Protein AF-A0A124FXW8-F1 (afdb_monomer)

Structure (mmCIF, N/CA/C/O backbone):
data_AF-A0A124FXW8-F1
#
_entry.id   AF-A0A124FXW8-F1
#
loop_
_atom_site.group_PDB
_atom_site.id
_atom_site.type_symbol
_atom_site.label_atom_id
_atom_site.label_alt_id
_atom_site.label_comp_id
_atom_site.label_asym_id
_atom_site.label_entity_id
_atom_site.label_seq_id
_atom_site.pdbx_PDB_ins_code
_atom_site.Cartn_x
_atom_site.Cartn_y
_atom_site.Cartn_z
_atom_site.occupancy
_atom_site.B_iso_or_equiv
_atom_site.auth_seq_id
_atom_site.auth_comp_id
_atom_site.auth_asym_id
_atom_site.auth_atom_id
_atom_site.pdbx_PDB_model_num
ATOM 1 N N . THR A 1 1 ? -9.227 -6.980 -16.043 1.00 73.06 1 THR A N 1
ATOM 2 C CA . THR A 1 1 ? -8.790 -5.599 -16.316 1.00 73.06 1 THR A CA 1
ATOM 3 C C . THR A 1 1 ? -8.387 -4.963 -15.012 1.00 73.06 1 THR A C 1
ATOM 5 O O . THR A 1 1 ? -9.042 -5.222 -14.002 1.00 73.06 1 THR A O 1
ATOM 8 N N . GLU A 1 2 ? -7.317 -4.181 -15.025 1.00 78.81 2 GLU A N 1
ATOM 9 C CA . GLU A 1 2 ? -6.817 -3.455 -13.858 1.00 78.81 2 GLU A CA 1
ATOM 10 C C . GLU A 1 2 ? -7.864 -2.436 -13.366 1.00 78.81 2 GLU A C 1
ATOM 12 O O . GLU A 1 2 ? -8.440 -1.689 -14.157 1.00 78.81 2 GLU A O 1
ATOM 17 N N . LYS A 1 3 ? -8.149 -2.439 -12.055 1.00 82.25 3 LYS A N 1
ATOM 18 C CA . LYS A 1 3 ? -9.040 -1.487 -11.347 1.00 82.25 3 LYS A CA 1
ATOM 19 C C . LYS A 1 3 ? -10.384 -1.192 -12.055 1.00 82.25 3 LYS A C 1
ATOM 21 O O . LYS A 1 3 ? -10.639 -0.052 -12.451 1.00 82.25 3 LYS A O 1
ATOM 26 N N . PRO A 1 4 ? -11.275 -2.195 -12.194 1.00 86.19 4 PRO A N 1
ATOM 27 C CA . PRO A 1 4 ? -12.578 -2.016 -12.832 1.00 86.19 4 PRO A CA 1
ATOM 28 C C . PRO A 1 4 ? -13.499 -1.080 -12.031 1.00 86.19 4 PRO A C 1
ATOM 30 O O . PRO A 1 4 ? -13.377 -0.947 -10.814 1.00 86.19 4 PRO A O 1
ATOM 33 N N . ASN A 1 5 ? -14.478 -0.473 -12.709 1.00 89.94 5 ASN A N 1
ATOM 34 C CA . ASN A 1 5 ? -15.558 0.247 -12.029 1.00 89.94 5 ASN A CA 1
ATOM 35 C C . ASN A 1 5 ? -16.447 -0.712 -11.210 1.00 89.94 5 ASN A C 1
ATOM 37 O O . ASN A 1 5 ? -16.458 -1.921 -11.449 1.00 89.94 5 ASN A O 1
ATOM 41 N N . LEU A 1 6 ? -17.213 -0.169 -10.256 1.00 91.25 6 LEU A N 1
ATOM 42 C CA . LEU A 1 6 ? -18.017 -0.964 -9.321 1.00 91.25 6 LEU A CA 1
ATOM 43 C C . LEU A 1 6 ? -18.979 -1.956 -10.018 1.00 91.25 6 LEU A C 1
ATOM 45 O O . LEU A 1 6 ? -18.945 -3.131 -9.652 1.00 91.25 6 LEU A O 1
ATOM 49 N N . PRO A 1 7 ? -19.776 -1.567 -11.037 1.00 94.06 7 PRO A N 1
ATOM 50 C CA . PRO A 1 7 ? -20.624 -2.523 -11.756 1.00 94.06 7 PRO A CA 1
ATOM 51 C C . PRO A 1 7 ? -19.841 -3.683 -12.384 1.00 94.06 7 PRO A C 1
ATOM 53 O O . PRO A 1 7 ? -20.241 -4.841 -12.274 1.00 94.06 7 PRO A O 1
ATOM 56 N N . THR A 1 8 ? -18.693 -3.387 -12.998 1.00 92.38 8 THR A N 1
ATOM 57 C CA . THR A 1 8 ? -17.828 -4.402 -13.616 1.00 92.38 8 THR A CA 1
ATOM 58 C C . THR A 1 8 ? -17.229 -5.331 -12.559 1.00 92.38 8 THR A C 1
ATOM 60 O O . THR A 1 8 ? -17.204 -6.543 -12.753 1.00 92.38 8 THR A O 1
ATOM 63 N N . ALA A 1 9 ? -16.801 -4.788 -11.415 1.00 93.00 9 ALA A N 1
ATOM 64 C CA . ALA A 1 9 ? -16.269 -5.570 -10.303 1.00 93.00 9 ALA A CA 1
ATOM 65 C C . ALA A 1 9 ? -17.310 -6.551 -9.737 1.00 93.00 9 ALA A C 1
ATOM 67 O O . ALA A 1 9 ? -16.997 -7.721 -9.523 1.00 93.00 9 ALA A O 1
ATOM 68 N N . ILE A 1 10 ? -18.558 -6.100 -9.558 1.00 93.25 10 ILE A N 1
ATOM 69 C CA . ILE A 1 10 ? -19.675 -6.961 -9.137 1.00 93.25 10 ILE A CA 1
ATOM 70 C C . ILE A 1 10 ? -19.899 -8.082 -10.160 1.00 93.25 10 ILE A C 1
ATOM 72 O O . ILE A 1 10 ? -20.047 -9.240 -9.773 1.00 93.25 10 ILE A O 1
ATOM 76 N N . GLY A 1 11 ? -19.868 -7.757 -11.457 1.00 94.50 11 GLY A N 1
ATOM 77 C CA . GLY A 1 11 ? -19.974 -8.746 -12.532 1.00 94.50 11 GLY A CA 1
ATOM 78 C C . GLY A 1 11 ? -18.845 -9.782 -12.515 1.00 94.50 11 GLY A C 1
ATOM 79 O O . GLY A 1 11 ? -19.091 -10.970 -12.692 1.00 94.50 11 GLY A O 1
ATOM 80 N N . TYR A 1 12 ? -17.605 -9.370 -12.252 1.00 94.06 12 TYR A N 1
ATOM 81 C CA . TYR A 1 12 ? -16.483 -10.304 -12.140 1.00 94.06 12 TYR A CA 1
ATOM 82 C C . TYR A 1 12 ? -16.680 -11.294 -10.990 1.00 94.06 12 TYR A C 1
ATOM 84 O O . TYR A 1 12 ? -16.548 -12.502 -11.199 1.00 94.06 12 TYR A O 1
ATOM 92 N N . ILE A 1 13 ? -17.068 -10.799 -9.812 1.00 92.25 13 ILE A N 1
ATOM 93 C CA . ILE A 1 13 ? -17.299 -11.629 -8.622 1.00 92.25 13 ILE A CA 1
ATOM 94 C C . ILE A 1 13 ? -18.448 -12.615 -8.859 1.00 92.25 13 ILE A C 1
ATOM 96 O O . ILE A 1 13 ? -18.304 -13.798 -8.560 1.00 92.25 13 ILE A O 1
ATOM 100 N N . SER A 1 14 ? -19.566 -12.161 -9.434 1.00 93.69 14 SER A N 1
ATOM 101 C CA . SER A 1 14 ? -20.762 -12.999 -9.599 1.00 93.69 14 SER A CA 1
ATOM 102 C C . SER A 1 14 ? -20.552 -14.190 -10.534 1.00 93.69 14 SER A C 1
ATOM 104 O O . SER A 1 14 ? -21.202 -15.219 -10.372 1.00 93.69 14 SER A O 1
ATOM 106 N N . THR A 1 15 ? -19.636 -14.081 -11.498 1.00 94.06 15 THR A N 1
ATOM 107 C CA . THR A 1 15 ? -19.341 -15.186 -12.422 1.00 94.06 15 THR A CA 1
ATOM 108 C C . THR A 1 15 ? -18.452 -16.270 -11.816 1.00 94.06 15 THR A C 1
ATOM 110 O O . THR A 1 15 ? -18.427 -17.378 -12.349 1.00 94.06 15 THR A O 1
ATOM 113 N N . GLY A 1 16 ? -17.668 -15.953 -10.777 1.00 89.50 16 GLY A N 1
ATOM 114 C CA . GLY A 1 16 ? -16.636 -16.843 -10.231 1.00 89.50 16 GLY A CA 1
ATOM 115 C C . GLY A 1 16 ? -15.484 -17.166 -11.198 1.00 89.50 16 GLY A C 1
ATOM 116 O O . GLY A 1 16 ? -14.681 -18.050 -10.917 1.00 89.50 16 GLY A O 1
ATOM 117 N N . LYS A 1 17 ? -15.396 -16.482 -12.349 1.00 90.50 17 LYS A N 1
ATOM 118 C CA . LYS A 1 17 ? -14.400 -16.747 -13.408 1.00 90.50 17 LYS A CA 1
ATOM 119 C C . LYS A 1 17 ? -13.193 -15.810 -13.373 1.00 90.50 17 LYS A C 1
ATOM 121 O O . LYS A 1 17 ? -12.320 -15.907 -14.232 1.00 90.50 17 LYS A O 1
ATOM 126 N N . TYR A 1 18 ? -13.157 -14.887 -12.418 1.00 91.56 18 TYR A N 1
ATOM 127 C CA . TYR A 1 18 ? -12.116 -13.875 -12.298 1.00 91.56 18 TYR A CA 1
ATOM 128 C C . TYR A 1 18 ? -11.384 -14.029 -10.972 1.00 91.56 18 TYR A C 1
ATOM 130 O O . TYR A 1 18 ? -11.991 -14.320 -9.946 1.00 91.56 18 TYR A O 1
ATOM 138 N N . PHE A 1 19 ? -10.081 -13.768 -11.010 1.00 90.50 19 PHE A N 1
ATOM 139 C CA . PHE A 1 19 ? -9.207 -13.750 -9.844 1.00 90.50 19 PHE A CA 1
ATOM 140 C C . PHE A 1 19 ? -8.672 -12.335 -9.629 1.00 90.50 19 PHE A C 1
ATOM 142 O O . PHE A 1 19 ? -8.518 -11.567 -10.584 1.00 90.50 19 PHE A O 1
ATOM 149 N N . TRP A 1 20 ? -8.372 -11.991 -8.379 1.00 90.69 20 TRP A N 1
ATOM 150 C CA . TRP A 1 20 ? -7.590 -10.794 -8.085 1.00 90.69 20 TRP A CA 1
ATOM 151 C C . TRP A 1 20 ? -6.137 -10.997 -8.514 1.00 90.69 20 TRP A C 1
ATOM 153 O O . TRP A 1 20 ? -5.549 -12.051 -8.278 1.00 90.69 20 TRP A O 1
ATOM 163 N N . ASN A 1 21 ? -5.558 -9.976 -9.146 1.00 90.50 21 ASN A N 1
ATOM 164 C CA . ASN A 1 21 ? -4.130 -9.941 -9.427 1.00 90.50 21 ASN A CA 1
ATOM 165 C C . ASN A 1 21 ? -3.384 -9.567 -8.139 1.00 90.50 21 ASN A C 1
ATOM 167 O O . ASN A 1 21 ? -3.544 -8.456 -7.640 1.00 90.50 21 ASN A O 1
ATOM 171 N N . ALA A 1 22 ? -2.566 -10.482 -7.619 1.00 89.06 22 ALA A N 1
ATOM 172 C CA . ALA A 1 22 ? -1.783 -10.266 -6.402 1.00 89.06 22 ALA A CA 1
ATOM 173 C C . ALA A 1 22 ? -0.519 -9.405 -6.621 1.00 89.06 22 ALA A C 1
ATOM 175 O O . ALA A 1 22 ? 0.275 -9.245 -5.696 1.00 89.06 22 ALA A O 1
ATOM 176 N N . ASN A 1 23 ? -0.293 -8.896 -7.842 1.00 88.38 23 ASN A N 1
ATOM 177 C CA . ASN A 1 23 ? 0.924 -8.184 -8.258 1.00 88.38 23 ASN A CA 1
ATOM 178 C C . ASN A 1 23 ? 2.218 -8.995 -8.067 1.00 88.38 23 ASN A C 1
ATOM 180 O O . ASN A 1 23 ? 3.312 -8.442 -7.957 1.00 88.38 23 ASN A O 1
ATOM 184 N N . MET A 1 24 ? 2.100 -10.323 -8.067 1.00 91.25 24 MET A N 1
ATOM 185 C CA . MET A 1 24 ? 3.221 -11.252 -7.999 1.00 91.25 24 MET A CA 1
ATOM 186 C C . MET A 1 24 ? 3.446 -11.868 -9.372 1.00 91.25 24 MET A C 1
ATOM 188 O O . MET A 1 24 ? 2.548 -12.477 -9.950 1.00 91.25 24 MET A O 1
ATOM 192 N N . TYR A 1 25 ? 4.666 -11.728 -9.881 1.00 93.19 25 TYR A N 1
ATOM 193 C CA . TYR A 1 25 ? 5.029 -12.183 -11.212 1.00 93.19 25 TYR A CA 1
ATOM 194 C C . TYR A 1 25 ? 6.269 -13.064 -11.181 1.00 93.19 25 TYR A C 1
ATOM 196 O O . TYR A 1 25 ? 7.242 -12.775 -10.485 1.00 93.19 25 TYR A O 1
ATOM 204 N N . VAL A 1 26 ? 6.252 -14.110 -12.005 1.00 94.88 26 VAL A N 1
ATOM 205 C CA . VAL A 1 26 ? 7.415 -14.958 -12.270 1.00 94.88 26 VAL A CA 1
ATOM 206 C C . VAL A 1 26 ? 7.574 -15.096 -13.778 1.00 94.88 26 VAL A C 1
ATOM 208 O O . VAL A 1 26 ? 6.668 -15.539 -14.481 1.00 94.88 26 VAL A O 1
ATOM 211 N N . TRP A 1 27 ? 8.742 -14.718 -14.290 1.00 95.44 27 TRP A N 1
ATOM 212 C CA . TRP A 1 27 ? 9.103 -14.859 -15.698 1.00 95.44 27 TRP A CA 1
ATOM 213 C C . TRP A 1 27 ? 10.611 -15.035 -15.853 1.00 95.44 27 TRP A C 1
ATOM 215 O O . TRP A 1 27 ? 11.398 -14.653 -14.988 1.00 95.44 27 TRP A O 1
ATOM 225 N N . SER A 1 28 ? 11.037 -15.565 -17.000 1.00 96.06 28 SER A N 1
ATOM 226 C CA . SER A 1 28 ? 12.453 -15.533 -17.367 1.00 96.06 28 SER A CA 1
ATOM 227 C C . SER A 1 28 ? 12.863 -14.135 -17.848 1.00 96.06 28 SER A C 1
ATOM 229 O O . SER A 1 28 ? 12.069 -13.432 -18.482 1.00 96.06 28 SER A O 1
ATOM 231 N N . ALA A 1 29 ? 14.131 -13.761 -17.639 1.00 95.31 29 ALA A N 1
ATOM 232 C CA . ALA A 1 29 ? 14.699 -12.517 -18.171 1.00 95.31 29 ALA A CA 1
ATOM 233 C C . ALA A 1 29 ? 14.520 -12.408 -19.700 1.00 95.31 29 ALA A C 1
ATOM 235 O O . ALA A 1 29 ? 14.161 -11.359 -20.232 1.00 95.31 29 ALA A O 1
ATOM 236 N N . LYS A 1 30 ? 14.688 -13.525 -20.419 1.00 96.06 30 LYS A N 1
ATOM 237 C CA . LYS A 1 30 ? 14.490 -13.591 -21.872 1.00 96.06 30 LYS A CA 1
ATOM 238 C C . LYS A 1 30 ? 13.043 -13.284 -22.269 1.00 96.06 30 LYS A C 1
ATOM 240 O O . LYS A 1 30 ? 12.820 -12.542 -23.226 1.00 96.06 30 LYS A O 1
ATOM 245 N N . SER A 1 31 ? 12.071 -13.844 -21.548 1.00 95.38 31 SER A N 1
ATOM 246 C CA . SER A 1 31 ? 10.644 -13.633 -21.820 1.00 95.38 31 SER A CA 1
ATOM 247 C C . SER A 1 31 ? 10.249 -12.176 -21.607 1.00 95.38 31 SER A C 1
ATOM 249 O O . SER A 1 31 ? 9.627 -11.585 -22.489 1.00 95.38 31 SER A O 1
ATOM 251 N N . ILE A 1 32 ? 10.657 -11.571 -20.486 1.00 95.44 32 ILE A N 1
ATOM 252 C CA . ILE A 1 32 ? 10.284 -10.186 -20.184 1.00 95.44 32 ILE A CA 1
ATOM 253 C C . ILE A 1 32 ? 10.966 -9.190 -21.132 1.00 95.44 32 ILE A C 1
ATOM 255 O O . ILE A 1 32 ? 10.304 -8.288 -21.635 1.00 95.44 32 ILE A O 1
ATOM 259 N N . ILE A 1 33 ? 12.236 -9.403 -21.506 1.00 95.31 33 ILE A N 1
ATOM 260 C CA . ILE A 1 33 ? 12.917 -8.573 -22.517 1.00 95.31 33 ILE A CA 1
ATOM 261 C C . ILE A 1 33 ? 12.204 -8.662 -23.876 1.00 95.31 33 ILE A C 1
ATOM 263 O O . ILE A 1 33 ? 12.019 -7.642 -24.543 1.00 95.31 33 ILE A O 1
ATOM 267 N N . LYS A 1 34 ? 11.754 -9.858 -24.290 1.00 96.06 34 LYS A N 1
ATOM 268 C CA . LYS A 1 34 ? 10.960 -10.029 -25.521 1.00 96.06 34 LYS A CA 1
ATOM 269 C C . LYS A 1 34 ? 9.641 -9.252 -25.448 1.00 96.06 34 LYS A C 1
ATOM 271 O O . LYS A 1 34 ? 9.256 -8.632 -26.438 1.00 96.06 34 LYS A O 1
ATOM 276 N N . ALA A 1 35 ? 8.974 -9.263 -24.295 1.00 96.56 35 ALA A N 1
ATOM 277 C CA . ALA A 1 35 ? 7.743 -8.512 -24.080 1.00 96.56 35 ALA A CA 1
ATOM 278 C C . ALA A 1 35 ? 7.983 -6.993 -24.137 1.00 96.56 35 ALA A C 1
ATOM 280 O O . ALA A 1 35 ? 7.291 -6.304 -24.883 1.00 96.56 35 ALA A O 1
ATOM 281 N N . PHE A 1 36 ? 9.018 -6.476 -23.464 1.00 96.50 36 PHE A N 1
ATOM 282 C CA . PHE A 1 36 ? 9.415 -5.065 -23.567 1.00 96.50 36 PHE A CA 1
ATOM 283 C C . PHE A 1 36 ? 9.735 -4.665 -25.008 1.00 96.50 36 PHE A C 1
ATOM 285 O O . PHE A 1 36 ? 9.266 -3.633 -25.473 1.00 96.50 36 PHE A O 1
ATOM 292 N N . LYS A 1 37 ? 10.444 -5.510 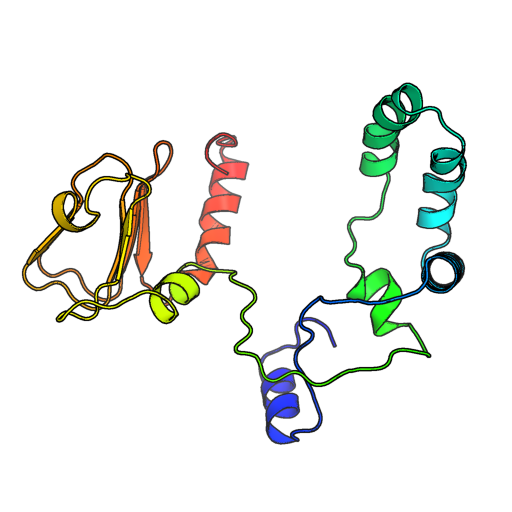-25.765 1.00 96.56 37 LYS A N 1
ATOM 293 C CA . LYS A 1 37 ? 10.720 -5.251 -27.185 1.00 96.56 37 LYS A CA 1
ATOM 294 C C . LYS A 1 37 ? 9.441 -5.124 -28.023 1.00 96.56 37 LYS A C 1
ATOM 296 O O . LYS A 1 37 ? 9.422 -4.337 -28.964 1.00 96.56 37 LYS A O 1
ATOM 301 N N . ARG A 1 38 ? 8.399 -5.901 -27.710 1.00 97.06 38 ARG A N 1
ATOM 302 C CA . ARG A 1 38 ? 7.125 -5.903 -28.448 1.00 97.06 38 ARG A CA 1
ATOM 303 C C . ARG A 1 38 ? 6.210 -4.749 -28.045 1.00 97.06 38 ARG A C 1
ATOM 305 O O . ARG A 1 38 ? 5.637 -4.111 -28.919 1.00 97.06 38 ARG A O 1
ATOM 312 N N . TYR A 1 39 ? 6.050 -4.508 -26.748 1.00 96.94 39 TYR A N 1
ATOM 313 C CA . TYR A 1 39 ? 5.001 -3.627 -26.225 1.00 96.94 39 TYR A CA 1
ATOM 314 C C . TYR A 1 39 ? 5.515 -2.268 -25.738 1.00 96.94 39 TYR A C 1
ATOM 316 O O . TYR A 1 39 ? 4.737 -1.320 -25.684 1.00 96.94 39 TYR A O 1
ATOM 324 N N . MET A 1 40 ? 6.801 -2.163 -25.386 1.00 96.31 40 MET A N 1
ATOM 325 C CA . MET A 1 40 ? 7.437 -0.962 -24.825 1.00 96.31 40 MET A CA 1
ATOM 326 C C . MET A 1 40 ? 8.865 -0.752 -25.388 1.00 96.31 40 MET A C 1
ATOM 328 O O . MET A 1 40 ? 9.833 -0.664 -24.624 1.00 96.31 40 MET A O 1
ATOM 332 N N . PRO A 1 41 ? 9.046 -0.694 -26.725 1.00 96.62 41 PRO A N 1
ATOM 333 C CA . PRO A 1 41 ? 10.375 -0.631 -27.339 1.00 96.62 41 PRO A CA 1
ATOM 334 C C . PRO A 1 41 ? 11.158 0.638 -26.970 1.00 96.62 41 PRO A C 1
ATOM 336 O O . PRO A 1 41 ? 12.384 0.582 -26.873 1.00 96.62 41 PRO A O 1
ATOM 339 N N . SER A 1 42 ? 10.471 1.761 -26.724 1.00 95.62 42 SER A N 1
ATOM 340 C CA . SER A 1 42 ? 11.073 3.014 -26.244 1.00 95.62 42 SER A CA 1
ATOM 341 C C . SER A 1 42 ? 11.774 2.820 -24.899 1.00 95.62 42 SER A C 1
ATOM 343 O O . SER A 1 42 ? 12.944 3.169 -24.766 1.00 95.62 42 SER A O 1
ATOM 345 N N . MET A 1 43 ? 11.087 2.188 -23.943 1.00 94.62 43 MET A N 1
ATOM 346 C CA . MET A 1 43 ? 11.614 1.874 -22.616 1.00 94.62 43 MET A CA 1
ATOM 347 C C . MET A 1 43 ? 12.839 0.960 -22.704 1.00 94.62 43 MET A C 1
ATOM 349 O O . MET A 1 43 ? 13.866 1.236 -22.092 1.00 94.62 43 MET A O 1
ATOM 353 N N . LEU A 1 44 ? 12.767 -0.096 -23.524 1.00 95.62 44 LEU A N 1
ATOM 354 C CA . LEU A 1 44 ? 13.897 -1.008 -23.716 1.00 95.62 44 LEU A CA 1
ATOM 355 C C . LEU A 1 44 ? 15.116 -0.290 -24.312 1.00 95.62 44 LEU A C 1
ATOM 357 O O . LEU A 1 44 ? 16.248 -0.527 -23.888 1.00 95.62 44 LEU A O 1
ATOM 361 N N . ASN A 1 45 ? 14.889 0.591 -25.290 1.00 96.25 45 ASN A N 1
ATOM 362 C CA . ASN A 1 45 ? 15.948 1.371 -25.923 1.00 96.25 45 ASN A CA 1
ATOM 363 C C . ASN A 1 45 ? 16.559 2.400 -24.960 1.00 96.25 45 ASN A C 1
ATOM 365 O O . ASN A 1 45 ? 17.772 2.591 -24.980 1.00 96.25 45 ASN A O 1
ATOM 369 N N . LEU A 1 46 ? 15.749 3.016 -24.096 1.00 95.56 46 LEU A N 1
ATOM 370 C CA . LEU A 1 46 ? 16.201 3.955 -23.068 1.00 95.56 46 LEU A CA 1
ATOM 371 C C . LEU A 1 46 ? 17.177 3.296 -22.077 1.00 95.56 46 LEU A C 1
ATOM 373 O O . LEU A 1 46 ? 18.120 3.934 -21.615 1.00 95.56 46 LEU A O 1
ATOM 377 N N . THR A 1 47 ? 16.994 2.005 -21.791 1.00 94.62 47 THR A N 1
ATOM 378 C CA . THR A 1 47 ? 17.827 1.249 -20.844 1.00 94.62 47 THR A CA 1
ATOM 379 C C . THR A 1 47 ? 18.939 0.420 -21.494 1.00 94.62 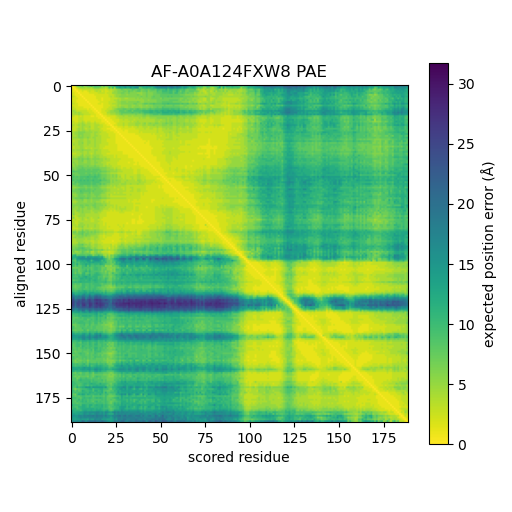47 THR A C 1
ATOM 381 O O . THR A 1 47 ? 19.656 -0.280 -20.783 1.00 94.62 47 THR A O 1
ATOM 384 N N . LYS A 1 48 ? 19.093 0.447 -22.824 1.00 94.00 48 LYS A N 1
ATOM 385 C CA . LYS A 1 48 ? 19.907 -0.531 -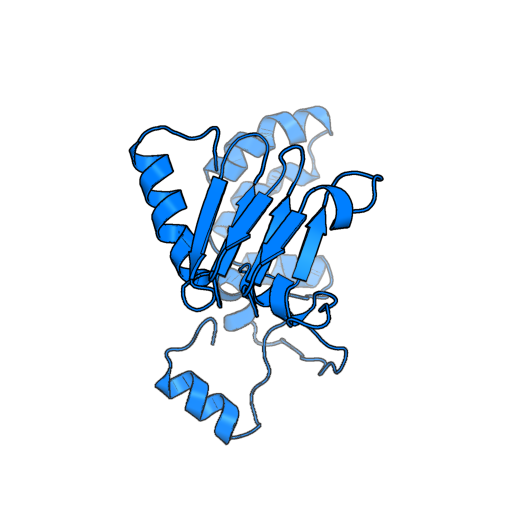23.577 1.00 94.00 48 LYS A CA 1
ATOM 386 C C . LYS A 1 48 ? 21.384 -0.591 -23.172 1.00 94.00 48 LYS A C 1
ATOM 388 O O . LYS A 1 48 ? 21.980 -1.662 -23.217 1.00 94.00 48 LYS A O 1
ATOM 393 N N . ASP A 1 49 ? 21.954 0.543 -22.768 1.00 93.38 49 ASP A N 1
ATOM 394 C CA . ASP A 1 49 ? 23.381 0.659 -22.462 1.00 93.38 49 ASP A CA 1
ATOM 395 C C . ASP A 1 49 ? 23.676 0.320 -20.993 1.00 93.38 49 ASP A C 1
ATOM 397 O O . ASP A 1 49 ? 24.810 -0.028 -20.659 1.00 93.38 49 ASP A O 1
ATOM 401 N N . LEU A 1 50 ? 22.658 0.353 -20.118 1.00 93.88 50 LEU A N 1
ATOM 402 C CA . LEU A 1 50 ? 22.805 0.133 -18.674 1.00 93.88 50 LEU A CA 1
ATOM 403 C C . LEU A 1 50 ? 23.521 -1.178 -18.314 1.00 93.88 50 LEU A C 1
ATOM 405 O O . LEU A 1 50 ? 24.412 -1.120 -17.466 1.00 93.88 50 LEU A O 1
ATOM 409 N N . PRO A 1 51 ? 23.210 -2.336 -18.935 1.00 92.38 51 PRO A N 1
ATOM 410 C CA . PRO A 1 51 ? 23.839 -3.607 -18.568 1.00 92.38 51 PRO A CA 1
ATOM 411 C C . PRO A 1 51 ? 25.351 -3.653 -18.825 1.00 92.38 51 PRO A C 1
ATOM 413 O O . PRO A 1 51 ? 26.045 -4.476 -18.237 1.00 92.38 51 PRO A O 1
ATOM 416 N N . SER A 1 52 ? 25.864 -2.787 -19.706 1.00 95.12 52 SER A N 1
ATOM 417 C CA . SER A 1 52 ? 27.289 -2.714 -20.060 1.00 95.12 52 SER A CA 1
ATOM 418 C C . SER A 1 52 ? 28.101 -1.762 -19.172 1.00 95.12 52 SER A C 1
ATOM 420 O O . SER A 1 52 ? 29.331 -1.720 -19.254 1.00 95.12 52 SER A O 1
ATOM 422 N N . LEU A 1 53 ? 27.432 -0.965 -18.335 1.00 95.62 53 LEU A N 1
ATOM 423 C CA . LEU A 1 53 ? 28.089 0.031 -17.497 1.00 95.62 53 LEU A CA 1
ATOM 424 C C . LEU A 1 53 ? 28.731 -0.614 -16.268 1.00 95.62 53 LEU A C 1
ATOM 426 O O . LEU A 1 53 ? 28.201 -1.546 -15.669 1.00 95.62 53 LEU A O 1
ATOM 430 N N . SER A 1 54 ? 29.852 -0.043 -15.822 1.00 97.31 54 SER A N 1
ATOM 431 C CA . SER A 1 54 ? 30.384 -0.350 -14.494 1.00 97.31 54 SER A CA 1
ATOM 432 C C . SER A 1 54 ? 29.435 0.149 -13.400 1.00 97.31 54 SER A C 1
ATOM 434 O O . SER A 1 54 ? 28.702 1.118 -13.604 1.00 97.31 54 SER A O 1
ATOM 436 N N . PHE A 1 55 ? 29.506 -0.445 -12.204 1.00 95.50 55 PHE A N 1
ATOM 437 C CA . PHE A 1 55 ? 28.647 -0.101 -11.062 1.00 95.50 55 PHE A CA 1
ATOM 438 C C . PHE A 1 55 ? 28.536 1.415 -10.808 1.00 95.50 55 PHE A C 1
ATOM 440 O O . PHE A 1 55 ? 27.435 1.953 -10.688 1.00 95.50 55 PHE A O 1
ATOM 447 N N . LYS A 1 56 ? 29.671 2.132 -10.800 1.00 97.31 56 LYS A N 1
ATOM 448 C CA . LYS A 1 56 ? 29.704 3.591 -10.597 1.00 97.31 56 LYS A CA 1
ATOM 449 C C . LYS A 1 56 ? 28.991 4.348 -11.723 1.00 97.31 56 LYS A C 1
ATOM 451 O O . LYS A 1 56 ? 28.221 5.263 -11.448 1.00 97.31 56 LYS A O 1
ATOM 456 N N . LYS A 1 57 ? 29.228 3.968 -12.983 1.00 96.88 57 LYS A N 1
ATOM 457 C CA . LYS A 1 57 ? 28.607 4.617 -14.150 1.00 96.88 57 LYS A CA 1
ATOM 458 C C . LYS A 1 57 ? 27.108 4.329 -14.225 1.00 96.88 57 LYS A C 1
ATOM 460 O O . LYS A 1 57 ? 26.346 5.230 -14.558 1.00 96.88 57 LYS A O 1
ATOM 465 N N . PHE A 1 58 ? 26.687 3.118 -13.860 1.00 96.88 58 PHE A N 1
ATOM 466 C CA . PHE A 1 58 ? 25.278 2.744 -13.756 1.00 96.88 58 PHE A CA 1
ATOM 467 C C . PHE A 1 58 ? 24.530 3.683 -12.801 1.00 96.88 58 PHE A C 1
ATOM 469 O O . PHE A 1 58 ? 23.561 4.320 -13.206 1.00 96.88 58 PHE A O 1
ATOM 476 N N . HIS A 1 59 ? 25.030 3.860 -11.573 1.00 95.69 59 HIS A N 1
ATOM 477 C CA . HIS A 1 59 ? 24.383 4.716 -10.569 1.00 95.69 59 HIS A CA 1
ATOM 478 C C . HIS A 1 59 ? 24.382 6.203 -10.951 1.00 95.69 59 HIS A C 1
ATOM 480 O O . HIS A 1 59 ? 23.471 6.934 -10.575 1.00 95.69 59 HIS A O 1
ATOM 486 N N . GLN A 1 60 ? 25.364 6.658 -11.734 1.00 96.38 60 GLN A N 1
ATOM 487 C CA . GLN A 1 60 ? 25.387 8.024 -12.269 1.00 96.38 60 GLN A CA 1
ATOM 488 C C . GLN A 1 60 ? 24.388 8.236 -13.418 1.00 96.38 60 GLN A C 1
ATOM 490 O O . GLN A 1 60 ? 23.836 9.327 -13.559 1.00 96.38 60 GLN A O 1
ATOM 495 N N . ALA A 1 61 ? 24.164 7.218 -14.253 1.00 95.31 61 ALA A N 1
ATOM 496 C CA . ALA A 1 61 ? 23.262 7.295 -15.402 1.00 95.31 61 ALA A CA 1
ATOM 497 C C . ALA A 1 61 ? 21.789 7.077 -15.020 1.00 95.31 61 ALA A C 1
ATOM 499 O O . ALA A 1 61 ? 20.905 7.703 -15.612 1.00 95.31 61 ALA A O 1
ATOM 500 N N . LEU A 1 62 ? 21.528 6.221 -14.025 1.00 95.25 62 LEU A N 1
ATOM 501 C CA . LEU A 1 62 ? 20.187 5.771 -13.657 1.00 95.25 62 LEU A CA 1
ATOM 502 C C . LEU A 1 62 ? 19.198 6.921 -13.384 1.00 95.25 62 LEU A C 1
ATOM 504 O O . LEU A 1 62 ? 18.118 6.871 -13.968 1.00 95.25 62 LEU A O 1
ATOM 508 N N . PRO A 1 63 ? 19.523 7.986 -12.619 1.00 96.38 63 PRO A N 1
ATOM 509 C CA . PRO A 1 63 ? 18.564 9.064 -12.358 1.00 96.38 63 PRO A CA 1
ATOM 510 C C . PRO A 1 63 ? 18.091 9.778 -13.629 1.00 96.38 63 PRO A C 1
ATOM 512 O O . PRO A 1 63 ? 16.912 10.094 -13.764 1.00 96.38 63 PRO A O 1
ATOM 515 N N . LYS A 1 64 ? 18.994 9.998 -14.595 1.00 95.38 64 LYS A N 1
ATOM 516 C CA . LYS A 1 64 ? 18.662 10.663 -15.864 1.00 95.38 64 LYS A CA 1
ATOM 517 C C . LYS A 1 64 ? 17.774 9.793 -16.748 1.00 95.38 64 LYS A C 1
ATOM 519 O O . LYS A 1 64 ? 16.885 10.318 -17.408 1.00 95.38 64 LYS A O 1
ATOM 524 N N . ILE A 1 65 ? 18.033 8.486 -16.774 1.00 95.38 65 ILE A N 1
ATOM 525 C CA . ILE A 1 65 ? 17.234 7.503 -17.519 1.00 95.38 65 ILE A CA 1
ATOM 526 C C . ILE A 1 65 ? 15.855 7.368 -16.869 1.00 95.38 65 ILE A C 1
ATOM 528 O O . ILE A 1 65 ? 14.848 7.454 -17.559 1.00 95.38 65 ILE A O 1
ATOM 532 N N . TYR A 1 66 ? 15.796 7.244 -15.544 1.00 94.88 66 TYR A N 1
ATOM 533 C CA . TYR A 1 66 ? 14.541 7.128 -14.803 1.00 94.88 66 TYR A CA 1
ATOM 534 C C . TYR A 1 66 ? 13.659 8.379 -14.945 1.00 94.88 66 TYR A C 1
ATOM 536 O O . TYR A 1 66 ? 12.447 8.278 -15.087 1.00 94.88 66 TYR A O 1
ATOM 544 N N . ALA A 1 67 ? 14.251 9.576 -14.994 1.00 95.31 67 ALA A N 1
ATOM 545 C CA . ALA A 1 67 ? 13.503 10.807 -15.258 1.00 95.31 67 ALA A CA 1
ATOM 546 C C . ALA A 1 67 ? 12.859 10.848 -16.661 1.00 95.31 67 ALA A C 1
ATOM 548 O O . ALA A 1 67 ? 11.888 11.570 -16.865 1.00 95.31 67 ALA A O 1
ATOM 549 N N . GLN A 1 68 ? 13.397 10.089 -17.620 1.00 95.25 68 GLN A N 1
ATOM 550 C CA . GLN A 1 68 ? 12.882 9.985 -18.989 1.00 95.25 68 GLN A CA 1
ATOM 551 C C . GLN A 1 68 ? 11.939 8.792 -19.188 1.00 95.25 68 GLN A C 1
ATOM 553 O O . GLN A 1 68 ? 11.319 8.689 -20.244 1.00 95.25 68 GLN A O 1
ATOM 558 N N . SER A 1 69 ? 11.855 7.868 -18.227 1.00 94.38 69 SER A N 1
ATOM 559 C CA . SER A 1 69 ? 11.037 6.667 -18.375 1.00 94.38 69 SER A CA 1
ATOM 560 C C . SER A 1 69 ? 9.555 6.970 -18.188 1.00 94.38 69 SER A C 1
ATOM 562 O O . SER A 1 69 ? 9.173 7.721 -17.289 1.00 94.38 69 SER A O 1
ATOM 564 N N . ASP A 1 70 ? 8.719 6.314 -18.989 1.00 93.38 70 ASP A N 1
ATOM 565 C CA . ASP A 1 70 ? 7.267 6.380 -18.853 1.00 93.38 70 ASP A CA 1
ATOM 566 C C . ASP A 1 70 ? 6.811 5.930 -17.456 1.00 93.38 70 ASP A C 1
ATOM 568 O O . ASP A 1 70 ? 7.180 4.860 -16.964 1.00 93.38 70 ASP A O 1
ATOM 572 N N . LYS A 1 71 ? 5.940 6.726 -16.828 1.00 94.56 71 LYS A N 1
ATOM 573 C CA . LYS A 1 71 ? 5.299 6.378 -15.555 1.00 94.56 71 LYS A CA 1
ATOM 574 C C . LYS A 1 71 ? 4.111 5.447 -15.810 1.00 94.56 71 LYS A C 1
ATOM 576 O O . LYS A 1 71 ? 2.966 5.893 -15.869 1.00 94.56 71 LYS A O 1
ATOM 581 N N . ILE A 1 72 ? 4.388 4.156 -15.962 1.00 94.00 72 ILE A N 1
ATOM 582 C CA . ILE A 1 72 ? 3.393 3.122 -16.275 1.00 94.00 72 ILE A CA 1
ATOM 583 C C . ILE A 1 72 ? 3.629 1.861 -15.430 1.00 94.00 72 ILE A C 1
ATOM 585 O O . ILE A 1 72 ? 4.774 1.507 -15.155 1.00 94.00 72 ILE A O 1
ATOM 589 N N . SER A 1 73 ? 2.557 1.189 -14.990 1.00 93.00 73 SER A N 1
ATOM 590 C CA . SER A 1 73 ? 2.685 -0.097 -14.286 1.00 93.00 73 SER A CA 1
ATOM 591 C C . SER A 1 73 ? 2.967 -1.233 -15.265 1.00 93.00 73 SER A C 1
ATOM 593 O O . SER A 1 73 ? 2.650 -1.143 -16.454 1.00 93.00 73 SER A O 1
ATOM 595 N N . ILE A 1 74 ? 3.530 -2.330 -14.762 1.00 92.69 74 ILE A N 1
ATOM 596 C CA . ILE A 1 74 ? 3.811 -3.505 -15.588 1.00 92.69 74 ILE A CA 1
ATOM 597 C C . ILE A 1 74 ? 2.530 -4.146 -16.144 1.00 92.69 74 ILE A C 1
ATOM 599 O O . ILE A 1 74 ? 2.552 -4.681 -17.252 1.00 92.69 74 ILE A O 1
ATOM 603 N N . ASP A 1 75 ? 1.409 -4.018 -15.428 1.00 92.31 75 ASP A N 1
ATOM 604 C CA . ASP A 1 75 ? 0.105 -4.558 -15.818 1.00 92.31 75 ASP A CA 1
ATOM 605 C C . ASP A 1 75 ? -0.373 -3.924 -17.126 1.00 92.31 75 ASP A C 1
ATOM 607 O O . ASP A 1 75 ? -0.631 -4.626 -18.103 1.00 92.31 75 ASP A O 1
ATOM 611 N N . TYR A 1 76 ? -0.378 -2.588 -17.183 1.00 92.38 76 TYR A N 1
ATOM 612 C CA . TYR A 1 76 ? -0.737 -1.835 -18.388 1.00 92.38 76 TYR A CA 1
ATOM 613 C C . TYR A 1 76 ? 0.338 -1.904 -19.475 1.00 92.38 76 TYR A C 1
ATOM 615 O O . TYR A 1 76 ? 0.039 -1.930 -20.675 1.00 92.38 76 TYR A O 1
ATOM 623 N N . ALA A 1 77 ? 1.611 -1.881 -19.077 1.00 94.12 77 ALA A N 1
ATOM 624 C CA . ALA A 1 77 ? 2.720 -1.886 -20.018 1.00 94.12 77 ALA A CA 1
ATOM 625 C C . ALA A 1 77 ? 2.775 -3.209 -20.791 1.00 94.12 77 ALA A C 1
ATOM 627 O O . ALA A 1 77 ? 2.895 -3.181 -22.021 1.00 94.12 77 ALA A O 1
ATOM 628 N N . ILE A 1 78 ? 2.647 -4.333 -20.075 1.00 95.06 78 ILE A N 1
ATOM 629 C CA . ILE A 1 78 ? 2.915 -5.687 -20.561 1.00 95.06 78 ILE A CA 1
ATOM 630 C C . ILE A 1 78 ? 1.752 -6.652 -20.285 1.00 95.06 78 ILE A C 1
ATOM 632 O O . ILE A 1 78 ? 1.242 -7.229 -21.244 1.00 95.06 78 ILE A O 1
ATOM 636 N N . SER A 1 79 ? 1.345 -6.866 -19.026 1.00 92.88 79 SER A N 1
ATOM 637 C CA . SER A 1 79 ? 0.519 -8.030 -18.644 1.00 92.88 79 SER A CA 1
ATOM 638 C C . SER A 1 79 ? -0.839 -8.089 -19.346 1.00 92.88 79 SER A C 1
ATOM 640 O O . SER A 1 79 ? -1.224 -9.157 -19.809 1.00 92.88 79 SER A O 1
ATOM 642 N N . GLU A 1 80 ? -1.542 -6.962 -19.500 1.00 91.25 80 GLU A N 1
ATOM 643 C CA . GLU A 1 80 ? -2.841 -6.909 -20.195 1.00 91.25 80 GLU A CA 1
ATOM 644 C C . GLU A 1 80 ? -2.737 -7.151 -21.711 1.00 91.25 80 GLU A C 1
ATOM 646 O O . GLU A 1 80 ? -3.737 -7.451 -22.361 1.00 91.25 80 GLU A O 1
ATOM 651 N N . LYS A 1 81 ? -1.537 -7.021 -22.288 1.00 93.75 81 LYS A N 1
ATOM 652 C CA . LYS A 1 81 ? -1.275 -7.184 -23.730 1.00 93.75 81 LYS A CA 1
ATOM 653 C C . LYS A 1 81 ? -0.614 -8.520 -24.066 1.00 93.75 81 LYS A C 1
ATOM 655 O O . LYS A 1 81 ? -0.519 -8.872 -25.246 1.00 93.75 81 LYS A O 1
ATOM 660 N N . ALA A 1 82 ? -0.083 -9.210 -23.061 1.00 93.12 82 ALA A N 1
ATOM 661 C CA . ALA A 1 82 ? 0.641 -10.458 -23.224 1.00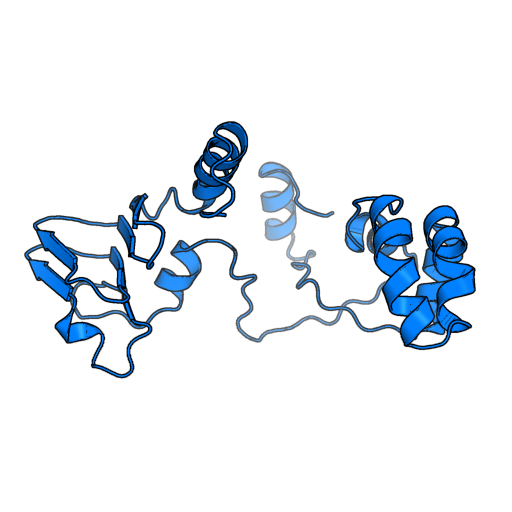 93.12 82 ALA A CA 1
ATOM 662 C C . ALA A 1 82 ? -0.318 -11.586 -23.632 1.00 93.12 82 ALA A C 1
ATOM 664 O O . ALA A 1 82 ? -1.377 -11.767 -23.041 1.00 93.12 82 ALA A O 1
ATOM 665 N N . ASP A 1 83 ? 0.076 -12.369 -24.634 1.00 91.31 83 ASP A N 1
ATOM 666 C CA . ASP A 1 83 ? -0.690 -13.509 -25.156 1.00 91.31 83 ASP A CA 1
ATOM 667 C C . ASP A 1 83 ? -0.315 -14.844 -24.484 1.00 91.31 83 ASP A C 1
ATOM 669 O O . ASP A 1 83 ? -0.868 -15.891 -24.808 1.00 91.31 83 ASP A O 1
ATOM 673 N N . ASN A 1 84 ? 0.620 -14.812 -23.534 1.00 92.81 84 ASN A N 1
ATOM 674 C CA . ASN A 1 84 ? 1.207 -15.983 -22.891 1.00 92.81 84 ASN A CA 1
ATOM 675 C C . ASN A 1 84 ? 1.180 -15.902 -21.353 1.00 92.81 84 ASN A C 1
ATOM 677 O O . ASN A 1 84 ? 2.081 -16.422 -20.689 1.00 92.81 84 ASN A O 1
ATOM 681 N N . LEU A 1 85 ? 0.182 -15.217 -20.791 1.00 91.69 85 LEU A N 1
ATOM 682 C CA . LEU A 1 85 ? -0.001 -15.102 -19.346 1.00 91.69 85 LEU A CA 1
ATOM 683 C C . LEU A 1 85 ? -0.653 -16.377 -18.788 1.00 91.69 85 LEU A C 1
ATOM 685 O O . LEU A 1 85 ? -1.667 -16.842 -19.303 1.00 91.69 85 LEU A O 1
ATOM 689 N N . VAL A 1 86 ? -0.079 -16.923 -17.717 1.00 92.94 86 VAL A N 1
ATOM 690 C CA . VAL A 1 86 ? -0.631 -18.062 -16.970 1.00 92.94 86 VAL A CA 1
ATOM 691 C C . VAL A 1 86 ? -0.838 -17.626 -15.524 1.00 92.94 86 VAL A C 1
ATOM 693 O O . VAL A 1 86 ? -0.004 -16.910 -14.972 1.00 92.94 86 VAL A O 1
ATOM 696 N N . LEU A 1 87 ? -1.948 -18.051 -14.921 1.00 91.94 87 LEU A N 1
ATOM 697 C CA . LEU A 1 87 ? -2.303 -17.744 -13.538 1.00 91.94 87 LEU A CA 1
ATOM 698 C C . LEU A 1 87 ? -2.197 -19.002 -12.671 1.00 91.94 87 LEU A C 1
ATOM 700 O O . LEU A 1 87 ? -2.654 -20.072 -13.066 1.00 91.94 87 LEU A O 1
ATOM 704 N N . ILE A 1 88 ? -1.626 -18.848 -11.476 1.00 92.88 88 ILE A N 1
ATOM 705 C CA . ILE A 1 88 ? -1.640 -19.860 -10.417 1.00 92.88 88 ILE A CA 1
ATOM 706 C C . ILE A 1 88 ? -2.580 -19.342 -9.320 1.00 92.88 88 ILE A C 1
ATOM 708 O O . ILE A 1 88 ? -2.255 -18.327 -8.699 1.00 92.88 88 ILE A O 1
ATOM 712 N N . PRO A 1 89 ? -3.745 -19.977 -9.089 1.00 91.62 89 PRO A N 1
ATOM 713 C CA . PRO A 1 89 ? -4.621 -19.609 -7.981 1.00 91.62 89 PRO A CA 1
ATOM 714 C C . PRO A 1 89 ? -3.918 -19.843 -6.641 1.00 91.62 89 PRO A C 1
ATOM 716 O O . PRO A 1 89 ? -3.230 -20.849 -6.469 1.00 91.62 89 PRO A O 1
ATOM 719 N N . GLY A 1 90 ? -4.107 -18.929 -5.694 1.00 89.12 90 GLY A N 1
ATOM 720 C CA . GLY A 1 90 ? -3.521 -19.012 -4.361 1.00 89.12 90 GLY A CA 1
ATOM 721 C C . GLY A 1 90 ? -4.561 -18.809 -3.269 1.00 89.12 90 GLY A C 1
ATOM 722 O O . GLY A 1 90 ? -5.398 -17.917 -3.383 1.00 89.12 90 GLY A O 1
ATOM 723 N N . ASP A 1 91 ? -4.477 -19.618 -2.214 1.00 89.88 91 ASP A N 1
ATOM 724 C CA . ASP A 1 91 ? -5.277 -19.490 -0.994 1.00 89.88 91 ASP A CA 1
ATOM 725 C C . ASP A 1 91 ? -4.338 -19.398 0.214 1.00 89.88 91 ASP A C 1
ATOM 727 O O . ASP A 1 91 ? -3.879 -20.402 0.757 1.00 89.88 91 ASP A O 1
ATOM 731 N N . PHE A 1 92 ? -3.936 -18.171 0.547 1.00 86.00 92 PHE A N 1
ATOM 732 C CA . PHE A 1 92 ? -2.927 -17.906 1.579 1.00 86.00 92 PHE A CA 1
ATOM 733 C C . PHE A 1 92 ? -3.183 -16.609 2.364 1.00 86.00 92 PHE A C 1
ATOM 735 O O . PHE A 1 92 ? -2.252 -16.023 2.910 1.00 86.00 92 PHE A O 1
ATOM 742 N N . GLY A 1 93 ? -4.437 -16.141 2.428 1.00 80.88 93 GLY A N 1
ATOM 743 C CA . GLY A 1 93 ? -4.806 -14.961 3.225 1.00 80.88 93 GLY A CA 1
ATOM 744 C C . GLY A 1 93 ? -4.106 -13.672 2.774 1.00 80.88 93 GLY A C 1
ATOM 745 O O . GLY A 1 93 ? -3.408 -13.028 3.552 1.00 80.88 93 GLY A O 1
ATOM 746 N N . TRP A 1 94 ? -4.263 -13.307 1.500 1.00 84.25 94 TRP A N 1
ATOM 747 C CA . TRP A 1 94 ? -3.563 -12.170 0.894 1.00 84.25 94 TRP A CA 1
ATOM 748 C C . TRP A 1 94 ? -4.295 -10.828 1.070 1.00 84.25 94 TRP A C 1
ATOM 750 O O . TRP A 1 94 ? -5.519 -10.755 0.940 1.00 84.25 94 TRP A O 1
ATOM 760 N N . ASN A 1 95 ? -3.532 -9.751 1.295 1.00 77.50 95 ASN A N 1
ATOM 761 C CA . ASN A 1 95 ? -4.013 -8.368 1.275 1.00 77.50 95 ASN A CA 1
ATOM 762 C C . ASN A 1 95 ? -2.897 -7.406 0.814 1.00 77.50 95 ASN A C 1
ATOM 764 O O . ASN A 1 95 ? -1.787 -7.456 1.339 1.00 77.50 95 ASN A O 1
ATOM 768 N N . ASP A 1 96 ? -3.193 -6.512 -0.131 1.00 73.81 96 ASP A N 1
ATOM 769 C CA . ASP A 1 96 ? -2.288 -5.446 -0.596 1.00 73.81 96 ASP A CA 1
ATOM 770 C C . ASP A 1 96 ? -2.352 -4.234 0.345 1.00 73.81 96 ASP A C 1
ATOM 772 O O . ASP A 1 96 ? -2.889 -3.199 -0.043 1.00 73.81 96 ASP A O 1
ATOM 776 N N . VAL A 1 97 ? -1.922 -4.401 1.608 1.00 71.38 97 VAL A N 1
ATOM 777 C CA . VAL A 1 97 ? -2.055 -3.432 2.721 1.00 71.38 97 VAL A CA 1
ATOM 778 C C . VAL A 1 97 ? -1.918 -1.980 2.239 1.00 71.38 97 VAL A C 1
ATOM 780 O O . VAL A 1 97 ? -0.828 -1.424 2.149 1.00 71.38 97 VAL A O 1
ATOM 783 N N . GLY A 1 98 ? -3.056 -1.363 1.914 1.00 69.81 98 GLY A N 1
ATOM 784 C CA . GLY A 1 98 ? -3.078 -0.122 1.130 1.00 69.81 98 GLY A CA 1
ATOM 785 C C . GLY A 1 98 ? -3.776 1.040 1.827 1.00 69.81 98 GLY A C 1
ATOM 786 O O . GLY A 1 98 ? -3.836 2.146 1.290 1.00 69.81 98 GLY A O 1
ATOM 787 N N . TYR A 1 99 ? -4.355 0.791 3.002 1.00 79.00 99 TYR A N 1
ATOM 788 C CA . TYR A 1 99 ? -4.991 1.795 3.848 1.00 79.00 99 TYR A CA 1
ATOM 789 C C . TYR A 1 99 ? -5.141 1.272 5.280 1.00 79.00 99 TYR A C 1
ATOM 791 O O . TYR A 1 99 ? -5.291 0.073 5.508 1.00 79.00 99 TYR A O 1
ATOM 799 N N . TRP A 1 100 ? -5.159 2.184 6.252 1.00 87.44 100 TRP A N 1
ATOM 800 C CA . TRP A 1 100 ? -5.087 1.856 7.681 1.00 87.44 100 TRP A CA 1
ATOM 801 C C . TRP A 1 100 ? -6.203 0.953 8.217 1.00 87.44 100 TRP A C 1
ATOM 803 O O . TRP A 1 100 ? -5.977 0.218 9.172 1.00 87.44 100 TRP A O 1
ATOM 813 N N . LYS A 1 101 ? -7.390 0.923 7.597 1.00 86.56 101 LYS A N 1
ATOM 814 C CA . LYS A 1 101 ? -8.420 -0.053 7.989 1.00 86.56 101 LYS A CA 1
ATOM 815 C C . LYS A 1 101 ? -7.922 -1.503 7.842 1.00 86.56 101 LYS A C 1
ATOM 817 O O . LYS A 1 101 ? -8.294 -2.329 8.662 1.00 86.56 101 LYS A O 1
ATOM 822 N N . VAL A 1 102 ? -7.049 -1.815 6.880 1.00 87.06 102 VAL A N 1
ATOM 823 C CA . VAL A 1 102 ? -6.460 -3.164 6.767 1.00 87.06 102 VAL A CA 1
ATOM 824 C C . VAL A 1 102 ? -5.636 -3.510 8.010 1.00 87.06 102 VAL A C 1
ATOM 826 O O . VAL A 1 102 ? -5.743 -4.619 8.523 1.00 87.06 102 VAL A O 1
ATOM 829 N N . VAL A 1 103 ? -4.873 -2.549 8.539 1.00 89.56 103 VAL A N 1
ATOM 830 C CA . VAL A 1 103 ? -4.100 -2.724 9.780 1.00 89.56 103 VAL A CA 1
ATOM 831 C C . VAL A 1 103 ? -5.033 -3.021 10.956 1.00 89.56 103 VAL A C 1
ATOM 833 O O . VAL A 1 103 ? -4.771 -3.932 11.732 1.00 89.56 103 VAL A O 1
ATOM 836 N N . TYR A 1 104 ? -6.166 -2.321 11.051 1.00 93.12 104 TYR A N 1
ATOM 837 C CA . TYR A 1 104 ? -7.201 -2.622 12.044 1.00 93.12 104 TYR A CA 1
ATOM 838 C C . TYR A 1 104 ? -7.809 -4.026 11.865 1.00 93.12 104 TYR A C 1
ATOM 840 O O . TYR A 1 104 ? -8.004 -4.768 12.830 1.00 93.12 104 TYR A O 1
ATOM 848 N N . ASP A 1 105 ? -8.126 -4.411 10.628 1.00 90.75 105 ASP A N 1
ATOM 849 C CA . ASP A 1 105 ? -8.761 -5.697 10.340 1.00 90.75 105 ASP A CA 1
ATOM 850 C C . ASP A 1 105 ? -7.836 -6.862 10.739 1.00 90.75 105 ASP A C 1
ATOM 852 O O . ASP A 1 105 ? -8.292 -7.797 11.400 1.00 90.75 105 ASP A O 1
ATOM 856 N N . LEU A 1 106 ? -6.539 -6.756 10.428 1.00 89.50 106 LEU A N 1
ATOM 857 C CA . LEU A 1 106 ? -5.512 -7.761 10.737 1.00 89.50 106 LEU A CA 1
ATOM 858 C C . LEU A 1 106 ? -4.982 -7.689 12.177 1.00 89.50 106 LEU A C 1
ATOM 860 O O . LEU A 1 106 ? -4.463 -8.675 12.695 1.00 89.50 106 LEU A O 1
ATOM 864 N N . GLY A 1 107 ? -5.094 -6.530 12.822 1.00 89.88 107 GLY A N 1
ATOM 865 C CA . GLY A 1 107 ? -4.544 -6.291 14.148 1.00 89.88 107 GLY A CA 1
ATOM 866 C C . GLY A 1 107 ? -5.253 -7.068 15.256 1.00 89.88 107 GLY A C 1
ATOM 867 O O . GLY A 1 107 ? -6.464 -7.334 15.201 1.00 89.88 107 GLY A O 1
ATOM 868 N N . LYS A 1 108 ? -4.483 -7.395 16.302 1.00 92.38 108 LYS A N 1
ATOM 869 C CA . LYS A 1 108 ? -4.995 -8.002 17.534 1.00 92.38 108 LYS A CA 1
ATOM 870 C C . LYS A 1 108 ? -5.920 -7.010 18.237 1.00 92.38 108 LYS A C 1
ATOM 872 O O . LYS A 1 108 ? -5.517 -5.895 18.553 1.00 92.38 108 LYS A O 1
ATOM 877 N N . LYS A 1 109 ? -7.153 -7.444 18.478 1.00 94.94 109 LYS A N 1
ATOM 878 C CA . LYS A 1 109 ? -8.197 -6.646 19.124 1.00 94.94 109 LYS A CA 1
ATOM 879 C C . LYS A 1 109 ? -8.189 -6.896 20.629 1.00 94.94 109 LYS A C 1
ATOM 881 O O . LYS A 1 109 ? -7.981 -8.033 21.059 1.00 94.94 109 LYS A O 1
ATOM 886 N N . ASN A 1 110 ? -8.393 -5.844 21.413 1.00 93.56 110 ASN A N 1
ATOM 887 C CA . ASN A 1 110 ? -8.676 -5.951 22.842 1.00 93.56 110 ASN A CA 1
ATOM 888 C C . ASN A 1 110 ? -10.186 -6.203 23.085 1.00 93.56 110 ASN A C 1
ATOM 890 O O . ASN A 1 110 ? -10.939 -6.443 22.138 1.00 93.56 110 ASN A O 1
ATOM 894 N N . ASN A 1 111 ? -10.635 -6.145 24.343 1.00 94.44 111 ASN A N 1
ATOM 895 C CA . ASN A 1 111 ? -12.033 -6.402 24.720 1.00 94.44 111 ASN A CA 1
ATOM 896 C C . ASN A 1 111 ? -13.026 -5.378 24.139 1.00 94.44 111 ASN A C 1
ATOM 898 O O . ASN A 1 111 ? -14.177 -5.711 23.873 1.00 9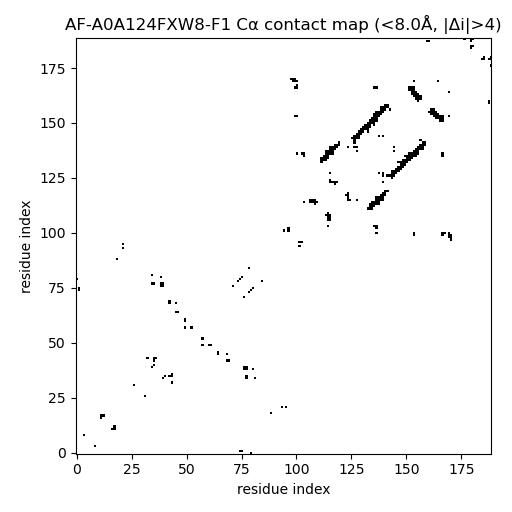4.44 111 ASN A O 1
ATOM 902 N N . GLU A 1 112 ? -12.582 -4.145 23.910 1.00 95.88 112 GLU A N 1
ATOM 903 C CA .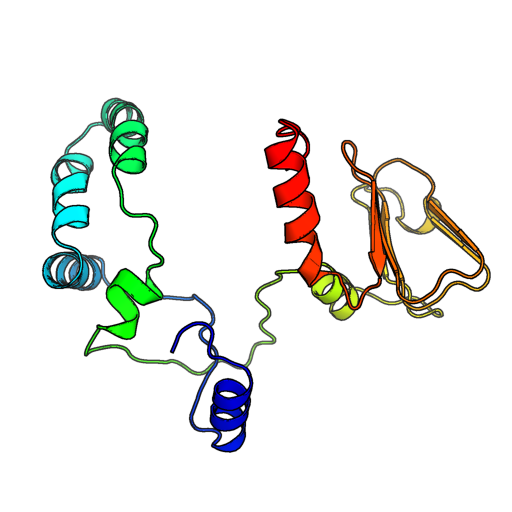 GLU A 1 112 ? -13.358 -3.049 23.321 1.00 95.88 112 GLU A CA 1
ATOM 904 C C . GLU A 1 112 ? -13.250 -3.009 21.784 1.00 95.88 112 GLU A C 1
ATOM 906 O O . GLU A 1 112 ? -13.673 -2.045 21.139 1.00 95.88 112 GLU A O 1
ATOM 911 N N . GLU A 1 113 ? -12.672 -4.052 21.181 1.00 96.88 113 GLU A N 1
ATOM 912 C CA . GLU A 1 113 ? -12.359 -4.156 19.753 1.00 96.88 113 GLU A CA 1
ATOM 913 C C . GLU A 1 113 ? -11.411 -3.060 19.232 1.00 96.88 113 GLU A C 1
ATOM 915 O O . GLU A 1 113 ? -11.356 -2.802 18.025 1.00 96.88 113 GLU A O 1
ATOM 920 N N . ASN A 1 114 ? -10.648 -2.414 20.113 1.00 96.25 114 ASN A N 1
ATOM 921 C CA . ASN A 1 114 ? -9.571 -1.512 19.724 1.00 96.25 114 ASN A CA 1
ATOM 922 C C . ASN A 1 114 ? -8.342 -2.321 19.291 1.00 96.25 114 ASN A C 1
ATOM 924 O O . ASN A 1 114 ? -8.033 -3.372 19.857 1.00 96.25 114 ASN A O 1
ATOM 928 N N . VAL A 1 115 ? -7.622 -1.804 18.300 1.00 95.50 115 VAL A N 1
ATOM 929 C CA . VAL A 1 115 ? -6.299 -2.277 17.889 1.00 95.50 115 VAL A CA 1
ATOM 930 C C . VAL A 1 115 ? -5.295 -1.213 18.294 1.00 95.50 115 VAL A C 1
ATOM 932 O O . VAL A 1 115 ? -5.402 -0.074 17.844 1.00 95.50 115 VAL A O 1
ATOM 935 N N . ILE A 1 116 ? -4.337 -1.589 19.135 1.00 93.25 116 ILE A N 1
ATOM 936 C CA . ILE A 1 116 ? -3.287 -0.696 19.629 1.00 93.25 116 ILE A CA 1
ATOM 937 C C . ILE A 1 116 ? -1.950 -1.200 19.084 1.00 93.25 116 ILE A C 1
ATOM 939 O O . ILE A 1 116 ? -1.636 -2.385 19.207 1.00 93.25 116 ILE A O 1
ATOM 943 N N . VAL A 1 117 ? -1.198 -0.309 18.446 1.00 90.25 117 VAL A N 1
ATOM 944 C CA . VAL A 1 117 ? 0.105 -0.570 17.825 1.00 90.25 117 VAL A CA 1
ATOM 945 C C . VAL A 1 117 ? 1.101 0.463 18.350 1.00 90.25 117 VAL A C 1
ATOM 947 O O . VAL A 1 117 ? 0.757 1.639 18.452 1.00 90.25 117 VAL A O 1
ATOM 950 N N . SER A 1 118 ? 2.317 0.025 18.679 1.00 84.38 118 SER A N 1
ATOM 951 C CA . SER A 1 118 ? 3.423 0.907 19.065 1.00 84.38 118 SER A CA 1
ATOM 952 C C . SER A 1 118 ? 4.727 0.460 18.419 1.00 84.38 118 SER A C 1
ATOM 954 O O . SER A 1 118 ? 4.946 -0.745 18.278 1.00 84.38 118 SER A O 1
ATOM 956 N N . ASP A 1 119 ? 5.576 1.425 18.060 1.00 71.56 119 ASP A N 1
ATOM 957 C CA . ASP A 1 119 ? 6.961 1.190 17.625 1.00 71.56 119 ASP A CA 1
ATOM 958 C C . ASP A 1 119 ? 7.912 0.951 18.802 1.00 71.56 119 ASP A C 1
ATOM 960 O O . ASP A 1 119 ? 8.989 0.372 18.634 1.00 71.56 119 ASP A O 1
ATOM 964 N N . SER A 1 120 ? 7.540 1.396 20.005 1.00 63.28 120 SER A N 1
ATOM 965 C CA . SER A 1 120 ? 8.373 1.208 21.184 1.00 63.28 120 SER A CA 1
ATOM 966 C C . SER A 1 120 ? 8.402 -0.268 21.597 1.00 63.28 120 SER A C 1
ATOM 968 O O . SER A 1 120 ? 7.386 -0.958 21.626 1.00 63.28 120 SER A O 1
ATOM 970 N N . ASN A 1 121 ? 9.591 -0.757 21.970 1.00 54.91 121 ASN A N 1
ATOM 971 C CA . ASN A 1 121 ? 9.761 -2.066 22.620 1.00 54.91 121 ASN A CA 1
ATOM 972 C C . ASN A 1 121 ? 9.126 -2.112 24.028 1.00 54.91 121 ASN A C 1
ATOM 974 O O . ASN A 1 121 ? 9.154 -3.152 24.687 1.00 54.91 121 ASN A O 1
ATOM 978 N N . GLU A 1 122 ? 8.594 -0.984 24.500 1.00 53.66 122 GLU A N 1
ATOM 979 C CA . GLU A 1 122 ? 7.780 -0.881 25.704 1.00 53.66 122 GLU A CA 1
ATOM 980 C C . GLU A 1 122 ? 6.332 -1.260 25.377 1.00 53.66 122 GLU A C 1
ATOM 982 O O . GLU A 1 122 ? 5.861 -1.120 24.249 1.00 53.66 122 GLU A O 1
ATOM 987 N N . SER A 1 123 ? 5.616 -1.811 26.353 1.00 55.47 123 SER A N 1
ATOM 988 C CA . SER A 1 123 ? 4.281 -2.357 26.123 1.00 55.47 123 SER A CA 1
ATOM 989 C C . SER A 1 123 ? 3.352 -1.267 25.570 1.00 55.47 123 SER A C 1
ATOM 991 O O . SER A 1 123 ? 2.969 -0.359 26.296 1.00 55.47 123 SER A O 1
ATOM 993 N N . SER A 1 124 ? 2.965 -1.372 24.291 1.00 56.94 124 SER A N 1
ATOM 994 C CA . SER A 1 124 ? 2.021 -0.485 23.566 1.00 56.94 124 SER A CA 1
ATOM 995 C C . SER A 1 124 ? 0.758 -0.063 24.342 1.00 56.94 124 SER A C 1
ATOM 997 O O . SER A 1 124 ? 0.135 0.951 24.032 1.00 56.94 124 SER A O 1
ATOM 999 N N . ILE A 1 125 ? 0.390 -0.836 25.364 1.00 60.41 125 ILE A N 1
ATOM 1000 C CA . ILE A 1 125 ? -0.729 -0.595 26.275 1.00 60.41 125 ILE A CA 1
ATOM 1001 C C . ILE A 1 125 ? -0.462 0.591 27.218 1.00 60.41 125 ILE A C 1
ATOM 1003 O O . ILE A 1 125 ? -1.400 1.299 27.564 1.00 60.41 125 ILE A O 1
ATOM 1007 N N . GLU A 1 126 ? 0.784 0.844 27.622 1.00 68.25 126 GLU A N 1
ATOM 1008 C CA . GLU A 1 126 ? 1.111 1.880 28.616 1.00 68.25 126 GLU A CA 1
ATOM 1009 C C . GLU A 1 126 ? 0.945 3.304 28.061 1.00 68.25 126 GLU A C 1
ATOM 1011 O O . GLU A 1 126 ? 0.577 4.217 28.798 1.00 68.25 126 GLU A O 1
ATOM 1016 N N . ASN A 1 127 ? 1.098 3.477 26.744 1.00 79.19 127 ASN A N 1
ATOM 1017 C CA . ASN A 1 127 ? 0.960 4.768 26.064 1.00 79.19 127 ASN A CA 1
ATOM 1018 C C . ASN A 1 127 ? -0.439 5.009 25.474 1.00 79.19 127 ASN A C 1
ATOM 1020 O O . ASN A 1 127 ? -0.616 5.915 24.656 1.00 79.19 127 ASN A O 1
ATOM 1024 N N . THR A 1 128 ? -1.450 4.236 25.884 1.00 89.19 128 THR A N 1
ATOM 1025 C CA . THR A 1 128 ? -2.835 4.425 25.432 1.00 89.19 128 THR A CA 1
ATOM 1026 C C . THR A 1 128 ? -3.828 4.321 26.588 1.00 89.19 128 THR A C 1
ATOM 1028 O O . THR A 1 128 ? -3.854 3.337 27.319 1.00 89.19 128 THR A O 1
ATOM 1031 N N . VAL A 1 129 ? -4.716 5.309 26.712 1.00 93.25 129 VAL A N 1
ATOM 1032 C CA . VAL A 1 129 ? -5.837 5.297 27.664 1.00 93.25 129 VAL A CA 1
ATOM 1033 C C . VAL A 1 129 ? -7.142 5.425 26.893 1.00 93.25 129 VAL A C 1
ATOM 1035 O O . VAL A 1 129 ? -7.331 6.363 26.125 1.00 93.25 129 VAL A O 1
ATOM 1038 N N . THR A 1 130 ? -8.071 4.499 27.110 1.00 95.12 130 THR A N 1
ATOM 1039 C CA . THR A 1 130 ? -9.394 4.529 26.476 1.00 95.12 130 THR A CA 1
ATOM 1040 C C . THR A 1 130 ? -10.488 4.408 27.523 1.00 95.12 130 THR A C 1
ATOM 1042 O O . THR A 1 130 ? -10.491 3.454 28.298 1.00 95.12 130 THR A O 1
ATOM 1045 N N . ILE A 1 131 ? -11.441 5.336 27.512 1.00 96.75 131 ILE A N 1
ATOM 1046 C CA . ILE A 1 131 ? -12.657 5.305 28.330 1.00 96.75 131 ILE A CA 1
ATOM 1047 C C . ILE A 1 131 ? -13.850 5.376 27.375 1.00 96.75 131 ILE A C 1
ATOM 1049 O O . ILE A 1 131 ? -13.881 6.230 26.488 1.00 96.75 131 ILE A O 1
ATOM 1053 N N . ASP A 1 132 ? -14.788 4.435 27.495 1.00 97.25 132 ASP A N 1
ATOM 1054 C CA . ASP A 1 132 ? -15.992 4.333 26.650 1.00 97.25 132 ASP A CA 1
ATOM 1055 C C . ASP A 1 132 ? -15.726 4.391 25.131 1.00 97.25 132 ASP A C 1
ATOM 1057 O O . ASP A 1 132 ? -16.576 4.779 24.339 1.00 97.25 132 ASP A O 1
ATOM 1061 N N . SER A 1 133 ? -14.529 3.976 24.710 1.00 97.94 133 SER A N 1
ATOM 1062 C CA . SER A 1 133 ? -14.041 4.117 23.336 1.00 97.94 133 SER A CA 1
ATOM 1063 C C . SER A 1 133 ? -13.797 2.748 22.710 1.00 97.94 133 SER A C 1
ATOM 1065 O O . SER A 1 133 ? -13.067 1.930 23.274 1.00 97.94 133 SER A O 1
ATOM 1067 N N . LYS A 1 134 ? -14.396 2.486 21.547 1.00 97.75 134 LYS A N 1
ATOM 1068 C CA . LYS A 1 134 ? -14.456 1.154 20.930 1.00 97.75 134 LYS A CA 1
ATOM 1069 C C . LYS A 1 134 ? -14.111 1.179 19.448 1.00 97.75 134 LYS A C 1
ATOM 1071 O O . LYS A 1 134 ? -14.345 2.156 18.737 1.00 97.75 134 LYS A O 1
ATOM 1076 N N . LYS A 1 135 ? -13.645 0.036 18.944 1.00 97.44 135 LYS A N 1
ATOM 1077 C CA . LYS A 1 135 ? -13.432 -0.206 17.507 1.00 97.44 135 LYS A CA 1
ATOM 1078 C C . LYS A 1 135 ? -12.450 0.761 16.829 1.00 97.44 135 LYS A C 1
ATOM 1080 O O . LYS A 1 135 ? -12.549 0.985 15.616 1.00 97.44 135 LYS A O 1
ATOM 1085 N N . ASN A 1 136 ? -11.501 1.309 17.581 1.00 97.31 136 ASN A N 1
ATOM 1086 C CA . ASN A 1 136 ? -10.494 2.240 17.081 1.00 97.31 136 ASN A CA 1
ATOM 1087 C C . ASN A 1 136 ? -9.209 1.524 16.652 1.00 97.31 136 ASN A C 1
ATOM 1089 O O . ASN A 1 136 ? -8.855 0.478 17.191 1.00 97.31 136 ASN A O 1
ATOM 1093 N N . LEU A 1 137 ? -8.481 2.120 15.712 1.00 96.25 137 LEU A N 1
ATOM 1094 C CA . LEU A 1 137 ? -7.065 1.843 15.490 1.00 96.25 137 LEU A CA 1
ATOM 1095 C C . LEU A 1 137 ? -6.256 2.974 16.108 1.00 96.25 137 LEU A C 1
ATOM 1097 O O . LEU A 1 137 ? -6.447 4.128 15.728 1.00 96.25 137 LEU A O 1
ATOM 1101 N N . ILE A 1 138 ? -5.358 2.635 17.021 1.00 95.25 138 ILE A N 1
ATOM 1102 C CA . ILE A 1 138 ? -4.479 3.578 17.699 1.00 95.25 138 ILE A CA 1
ATOM 1103 C C . ILE A 1 138 ? -3.054 3.132 17.416 1.00 95.25 138 ILE A C 1
ATOM 1105 O O . ILE A 1 138 ? -2.626 2.073 17.867 1.00 95.25 138 ILE A O 1
ATOM 1109 N N . TYR A 1 139 ? -2.342 3.925 16.633 1.00 92.12 139 TYR A N 1
ATOM 1110 C CA . TYR A 1 139 ? -0.904 3.821 16.485 1.00 92.12 139 TYR A CA 1
ATOM 1111 C C . TYR A 1 139 ? -0.279 4.966 17.266 1.00 92.12 139 TYR A C 1
ATOM 1113 O O . TYR A 1 139 ? -0.596 6.130 17.007 1.00 92.12 139 TYR A O 1
ATOM 1121 N N . THR A 1 140 ? 0.577 4.633 18.220 1.00 89.31 140 THR A N 1
ATOM 1122 C CA . THR A 1 140 ? 1.327 5.610 19.006 1.00 89.31 140 THR A CA 1
ATOM 1123 C C . THR A 1 140 ? 2.815 5.309 18.923 1.00 89.31 140 THR A C 1
ATOM 1125 O O . THR A 1 140 ? 3.210 4.149 18.940 1.00 89.31 140 THR A O 1
ATOM 1128 N N . ASN A 1 141 ? 3.636 6.351 18.821 1.00 82.50 141 ASN A N 1
ATOM 1129 C CA . ASN A 1 141 ? 5.081 6.224 18.956 1.00 82.50 141 ASN A CA 1
ATOM 1130 C C . ASN A 1 141 ? 5.515 6.615 20.378 1.00 82.50 141 ASN A C 1
ATOM 1132 O O . ASN A 1 141 ? 5.731 5.764 21.239 1.00 82.50 141 ASN A O 1
ATOM 1136 N N . ASN A 1 142 ? 5.575 7.923 20.644 1.00 77.81 142 ASN A N 1
ATOM 1137 C CA . ASN A 1 142 ? 6.179 8.474 21.861 1.00 77.81 142 ASN A CA 1
ATOM 1138 C C . ASN A 1 142 ? 5.183 9.173 22.801 1.00 77.81 142 ASN A C 1
ATOM 1140 O O . ASN A 1 142 ? 5.533 9.480 23.941 1.00 77.81 142 ASN A O 1
ATOM 1144 N N . ARG A 1 143 ? 3.963 9.490 22.347 1.00 83.62 143 ARG A N 1
ATOM 1145 C CA . ARG A 1 143 ? 2.991 10.258 23.141 1.00 83.62 143 ARG A CA 1
ATOM 1146 C C . ARG A 1 143 ? 1.897 9.367 23.714 1.00 83.62 143 ARG A C 1
ATOM 1148 O O . ARG A 1 143 ? 1.411 8.447 23.064 1.00 83.62 143 ARG A O 1
ATOM 1155 N N . LEU A 1 144 ? 1.438 9.714 24.914 1.00 89.25 144 LEU A N 1
ATOM 1156 C CA . LEU A 1 144 ? 0.221 9.140 25.476 1.00 89.25 144 LEU A CA 1
ATOM 1157 C C . LEU A 1 144 ? -0.988 9.555 24.624 1.00 89.25 144 LEU A C 1
ATOM 1159 O O . LEU A 1 144 ? -1.280 10.747 24.503 1.00 89.25 144 LEU A O 1
ATOM 1163 N N . VAL A 1 145 ? -1.717 8.580 24.083 1.00 93.38 145 VAL A N 1
ATOM 1164 C CA . VAL A 1 145 ? -2.979 8.812 23.369 1.00 93.38 145 VAL A CA 1
ATOM 1165 C C . VAL A 1 145 ? -4.145 8.494 24.299 1.00 93.38 145 VAL A C 1
ATOM 1167 O O . VAL A 1 145 ? -4.309 7.357 24.736 1.00 93.38 145 VAL A O 1
ATOM 1170 N N . ALA A 1 146 ? -4.974 9.496 24.593 1.00 95.06 146 ALA A N 1
ATOM 1171 C CA . ALA A 1 146 ? -6.159 9.343 25.432 1.00 95.06 146 ALA A CA 1
ATOM 1172 C C . ALA A 1 146 ? -7.441 9.537 24.611 1.00 95.06 146 ALA A C 1
ATOM 1174 O O . ALA A 1 146 ? -7.620 10.579 23.979 1.00 95.06 146 ALA A O 1
ATOM 1175 N N . LEU A 1 147 ? -8.340 8.552 24.643 1.00 97.00 147 LEU A N 1
ATOM 1176 C CA . LEU A 1 147 ? -9.653 8.594 24.000 1.00 97.00 147 LEU A CA 1
ATOM 1177 C C . LEU A 1 147 ? -10.769 8.488 25.044 1.00 97.00 147 LEU A C 1
ATOM 1179 O O . LEU A 1 147 ? -10.735 7.614 25.912 1.00 97.00 147 LEU A O 1
ATOM 1183 N N . LEU A 1 148 ? -11.769 9.360 24.927 1.00 97.50 148 LEU A N 1
ATOM 1184 C CA . LEU A 1 148 ? -12.982 9.361 25.743 1.00 97.50 148 LEU A CA 1
ATOM 1185 C C . LEU A 1 148 ? -14.201 9.423 24.818 1.00 97.50 148 LEU A C 1
ATOM 1187 O O . LEU A 1 148 ? -14.347 10.400 24.088 1.00 97.50 148 LEU A O 1
ATOM 1191 N N . ASP A 1 149 ? -15.043 8.390 24.853 1.00 97.81 149 ASP A N 1
ATOM 1192 C CA . ASP A 1 149 ? -16.229 8.235 23.992 1.00 97.81 149 ASP A CA 1
ATOM 1193 C C . ASP A 1 149 ? -15.939 8.415 22.484 1.00 97.81 149 ASP A C 1
ATOM 1195 O O . ASP A 1 149 ? -16.707 8.999 21.716 1.00 97.81 149 ASP A O 1
ATOM 1199 N N . VAL A 1 150 ? -14.781 7.920 22.035 1.00 97.94 150 VAL A N 1
ATOM 1200 C CA . VAL A 1 150 ? -14.374 7.951 20.625 1.00 97.94 150 VAL A CA 1
ATOM 1201 C C . VAL A 1 150 ? -14.510 6.558 20.036 1.00 97.94 150 VAL A C 1
ATOM 1203 O O . VAL A 1 150 ? -13.947 5.594 20.551 1.00 97.94 150 VAL A O 1
ATOM 1206 N N . ASN A 1 151 ? -15.242 6.443 18.930 1.00 97.69 151 ASN A N 1
ATOM 1207 C CA . ASN A 1 151 ? -15.567 5.155 18.332 1.00 97.69 151 ASN A CA 1
ATOM 1208 C C . ASN A 1 151 ? -15.302 5.144 16.823 1.00 97.69 151 ASN A C 1
ATOM 1210 O O . ASN A 1 151 ? -15.518 6.143 16.139 1.00 97.69 151 ASN A O 1
ATOM 1214 N N . ASP A 1 152 ? -14.874 3.992 16.300 1.00 97.12 152 ASP A N 1
ATOM 1215 C CA . ASP A 1 152 ? -14.652 3.756 14.865 1.00 97.12 152 ASP A CA 1
ATOM 1216 C C . ASP A 1 152 ? -13.668 4.736 14.191 1.00 97.12 152 ASP A C 1
ATOM 1218 O O . ASP A 1 152 ? -13.786 5.050 12.999 1.00 97.12 152 ASP A O 1
ATOM 1222 N N . MET A 1 153 ? -12.652 5.179 14.931 1.00 97.56 153 MET A N 1
ATOM 1223 C CA . MET A 1 153 ? -11.614 6.091 14.451 1.00 97.56 153 MET A CA 1
ATOM 1224 C C . MET A 1 153 ? -10.286 5.386 14.176 1.00 97.56 153 MET A C 1
ATOM 1226 O O . MET A 1 153 ? -9.981 4.316 14.695 1.00 97.56 153 MET A O 1
ATOM 1230 N N . ILE A 1 154 ? -9.478 6.022 13.340 1.00 95.56 154 ILE A N 1
ATOM 1231 C CA . ILE A 1 154 ? -8.064 5.733 13.140 1.00 95.56 154 ILE A CA 1
ATOM 1232 C C . ILE A 1 154 ? -7.293 6.938 13.660 1.00 95.56 154 ILE A C 1
ATOM 1234 O O . ILE A 1 154 ? -7.526 8.054 13.195 1.00 95.56 154 ILE A O 1
ATOM 1238 N N . VAL A 1 155 ? -6.394 6.693 14.606 1.00 95.44 155 VAL A N 1
ATOM 1239 C CA . VAL A 1 155 ? -5.508 7.669 15.236 1.00 95.44 155 VAL A CA 1
ATOM 1240 C C . VAL A 1 155 ? -4.083 7.179 15.028 1.00 95.44 155 VAL A C 1
ATOM 1242 O O . VAL A 1 155 ? -3.718 6.137 15.560 1.00 95.44 155 VAL A O 1
ATOM 1245 N N . ILE A 1 156 ? -3.305 7.897 14.224 1.00 92.75 156 ILE A N 1
ATOM 1246 C CA . ILE A 1 156 ? -1.905 7.580 13.934 1.00 92.75 156 ILE A CA 1
ATOM 1247 C C . ILE A 1 156 ? -1.054 8.752 14.396 1.00 92.75 156 ILE A C 1
ATOM 1249 O O . ILE A 1 156 ? -1.138 9.827 13.805 1.00 92.75 156 ILE A O 1
ATOM 1253 N N . ASP A 1 157 ? -0.266 8.547 15.442 1.00 90.94 157 ASP A N 1
ATOM 1254 C CA . ASP A 1 157 ? 0.715 9.506 15.947 1.00 90.94 157 ASP A CA 1
ATOM 1255 C C . ASP A 1 157 ? 2.122 9.030 15.566 1.00 90.94 157 ASP A C 1
ATOM 1257 O O . ASP A 1 157 ? 2.619 8.043 16.111 1.00 90.94 157 ASP A O 1
ATOM 1261 N N . THR A 1 158 ? 2.740 9.711 14.598 1.00 88.00 158 THR A N 1
ATOM 1262 C CA . THR A 1 158 ? 4.172 9.579 14.279 1.00 88.00 158 THR A CA 1
ATOM 1263 C C . THR A 1 158 ? 4.929 10.805 14.790 1.00 88.00 158 THR A C 1
ATOM 1265 O O . THR A 1 158 ? 4.326 11.762 15.284 1.00 88.00 158 THR A O 1
ATOM 1268 N N . ASP A 1 159 ? 6.255 10.815 14.655 1.00 85.19 159 ASP A N 1
ATOM 1269 C CA . ASP A 1 159 ? 7.069 11.956 15.087 1.00 85.19 159 ASP A CA 1
ATOM 1270 C C . ASP A 1 159 ? 6.734 13.245 14.313 1.00 85.19 159 ASP A C 1
ATOM 1272 O O . ASP A 1 159 ? 6.822 14.354 14.851 1.00 85.19 159 ASP A O 1
ATOM 1276 N N . GLU A 1 160 ? 6.301 13.113 13.060 1.00 85.38 160 GLU A N 1
ATOM 1277 C CA . GLU A 1 160 ? 6.044 14.224 12.150 1.00 85.38 160 GLU A CA 1
ATOM 1278 C C . GLU A 1 160 ? 4.564 14.604 12.056 1.00 85.38 160 GLU A C 1
ATOM 1280 O O . GLU A 1 160 ? 4.250 15.781 11.849 1.00 85.38 160 GLU A O 1
ATOM 1285 N N . ILE A 1 161 ? 3.639 13.644 12.170 1.00 88.44 161 ILE A N 1
ATOM 1286 C CA . ILE A 1 161 ? 2.216 13.897 11.930 1.00 88.44 161 ILE A CA 1
ATOM 1287 C C . ILE A 1 161 ? 1.294 13.112 12.867 1.00 88.44 161 ILE A C 1
ATOM 1289 O O . ILE A 1 161 ? 1.452 11.917 13.090 1.00 88.44 161 ILE A O 1
ATOM 1293 N N . LEU A 1 162 ? 0.252 13.806 13.333 1.00 92.25 162 LEU A N 1
ATOM 1294 C CA . LEU A 1 162 ? -0.937 13.193 13.915 1.00 92.25 162 LEU A CA 1
ATOM 1295 C C . LEU A 1 162 ? -2.041 13.144 12.857 1.00 92.25 162 LEU A C 1
ATOM 1297 O O . LEU A 1 162 ? -2.538 14.179 12.402 1.00 92.25 162 LEU A O 1
ATOM 1301 N N . LEU A 1 163 ? -2.445 11.938 12.478 1.00 92.38 163 LEU A N 1
ATOM 1302 C CA . LEU A 1 163 ? -3.574 11.689 11.595 1.00 92.38 163 LEU A CA 1
ATOM 1303 C C . LEU A 1 163 ? -4.750 11.141 12.401 1.00 92.38 163 LEU A C 1
ATOM 1305 O O . LEU A 1 163 ? -4.645 10.100 13.041 1.00 92.38 163 LEU A O 1
ATOM 1309 N N . ILE A 1 164 ? -5.903 11.799 12.280 1.00 95.50 164 ILE A N 1
ATOM 1310 C CA . ILE A 1 164 ? -7.167 11.325 12.846 1.00 95.50 164 ILE A CA 1
ATOM 1311 C C . ILE A 1 164 ? -8.206 11.271 11.732 1.00 95.50 164 ILE A C 1
ATOM 1313 O O . ILE A 1 164 ? -8.438 12.261 11.037 1.00 95.50 164 ILE A O 1
ATOM 1317 N N . THR A 1 165 ? -8.834 10.115 11.537 1.00 94.94 165 THR A N 1
ATOM 1318 C CA . THR A 1 165 ? -9.868 9.944 10.510 1.00 94.94 165 THR A CA 1
ATOM 1319 C C . THR A 1 165 ? -10.848 8.834 10.879 1.00 94.94 165 THR A C 1
ATOM 1321 O O . THR A 1 165 ? -10.442 7.855 11.505 1.00 94.94 165 THR A O 1
ATOM 1324 N N . PRO A 1 166 ? -12.127 8.922 10.480 1.00 95.69 166 PRO A N 1
ATOM 1325 C CA . PRO A 1 166 ? -13.034 7.789 10.574 1.00 95.69 166 PRO A CA 1
ATOM 1326 C C . PRO A 1 166 ? -12.481 6.568 9.837 1.00 95.69 166 PRO A C 1
ATOM 1328 O O . PRO A 1 166 ? -11.972 6.667 8.714 1.00 95.69 166 PRO A O 1
ATOM 1331 N N . LYS A 1 167 ? -12.640 5.383 10.425 1.00 91.81 167 LYS A N 1
ATOM 1332 C CA . LYS A 1 167 ? -12.146 4.118 9.862 1.00 91.81 167 LYS A CA 1
ATOM 1333 C C . LYS A 1 167 ? -12.694 3.831 8.463 1.00 91.81 167 LYS A C 1
ATOM 1335 O O . LYS A 1 167 ? -11.977 3.311 7.613 1.00 91.81 167 LYS A O 1
ATOM 1340 N N . ASN A 1 168 ? -13.931 4.236 8.175 1.00 90.62 168 ASN A N 1
ATOM 1341 C CA . ASN A 1 168 ? -14.550 4.102 6.849 1.00 90.62 168 ASN A CA 1
ATOM 1342 C C . ASN A 1 168 ? -14.039 5.120 5.803 1.00 90.62 168 ASN A C 1
ATOM 1344 O O . ASN A 1 168 ? -14.351 4.987 4.621 1.00 90.62 168 ASN A O 1
ATOM 1348 N N . LYS A 1 169 ? -13.255 6.124 6.213 1.00 89.38 169 LYS A N 1
ATOM 1349 C CA . LYS A 1 169 ? -12.632 7.134 5.345 1.00 89.38 169 LYS A CA 1
ATOM 1350 C C . LYS A 1 169 ? -11.123 6.948 5.208 1.00 89.38 169 LYS A C 1
ATOM 1352 O O . LYS A 1 169 ? -10.462 7.785 4.603 1.00 89.38 169 LYS A O 1
ATOM 1357 N N . SER A 1 1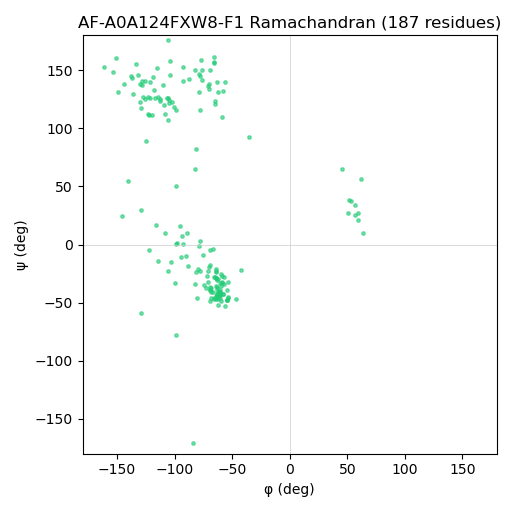70 ? -10.553 5.843 5.686 1.00 83.31 170 SER A N 1
ATOM 1358 C CA . SER A 1 170 ? -9.102 5.618 5.633 1.00 83.31 170 SER A CA 1
ATOM 1359 C C . SER A 1 170 ? -8.517 5.640 4.213 1.00 83.31 170 SER A C 1
ATOM 1361 O O . SER A 1 170 ? -7.353 5.968 4.032 1.00 83.31 170 SER A O 1
ATOM 1363 N N . GLN A 1 171 ? -9.298 5.306 3.181 1.00 81.69 171 GLN A N 1
ATOM 1364 C CA . GLN A 1 171 ? -8.834 5.385 1.787 1.00 81.69 171 GLN A CA 1
ATOM 1365 C C . GLN A 1 171 ? -8.679 6.832 1.283 1.00 81.69 171 GLN A C 1
ATOM 1367 O O . GLN A 1 171 ? -7.894 7.089 0.369 1.00 81.69 171 GLN A O 1
ATOM 1372 N N . ASP A 1 172 ? -9.379 7.788 1.901 1.00 86.69 172 ASP A N 1
ATOM 1373 C CA . ASP A 1 172 ? -9.376 9.200 1.512 1.00 86.69 172 ASP A CA 1
ATOM 1374 C C . ASP A 1 172 ? -8.127 9.961 1.990 1.00 86.69 172 ASP A C 1
ATOM 1376 O O . ASP A 1 172 ? -7.963 11.132 1.647 1.00 86.69 172 ASP A O 1
ATOM 1380 N N . ILE A 1 173 ? -7.204 9.318 2.717 1.00 86.56 173 ILE A N 1
ATOM 1381 C CA . ILE A 1 173 ? -5.952 9.935 3.199 1.00 86.56 173 ILE A CA 1
ATOM 1382 C C . ILE A 1 173 ? -5.116 10.509 2.051 1.00 86.56 173 ILE A C 1
ATOM 1384 O O . ILE A 1 173 ? -4.443 11.523 2.226 1.00 86.56 173 ILE A O 1
ATOM 1388 N N . LYS A 1 174 ? -5.229 9.951 0.839 1.00 84.69 174 LYS A N 1
ATOM 1389 C CA . LYS A 1 174 ? -4.592 10.508 -0.366 1.00 84.69 174 LYS A CA 1
ATOM 1390 C C . LYS A 1 174 ? -4.944 11.983 -0.594 1.00 84.69 174 LYS A C 1
ATOM 1392 O O . LYS A 1 174 ? -4.092 12.740 -1.042 1.00 84.69 174 LYS A O 1
ATOM 1397 N N . LYS A 1 175 ? -6.148 12.424 -0.210 1.00 89.56 175 LYS A N 1
ATOM 1398 C CA . LYS A 1 175 ? -6.561 13.837 -0.284 1.00 89.56 175 LYS A CA 1
ATOM 1399 C C . LYS A 1 175 ? -5.719 14.725 0.639 1.00 89.56 175 LYS A C 1
ATOM 1401 O O . LYS A 1 175 ? -5.412 15.860 0.280 1.00 89.56 175 LYS A O 1
ATOM 1406 N N . ILE A 1 176 ? -5.329 14.216 1.812 1.00 89.06 176 ILE A N 1
ATOM 1407 C CA . ILE A 1 176 ? -4.435 14.913 2.749 1.00 89.06 176 ILE A CA 1
ATOM 1408 C C . ILE A 1 176 ? -3.027 14.983 2.155 1.00 89.06 176 ILE A C 1
ATOM 1410 O O . ILE A 1 176 ? -2.469 16.072 2.073 1.00 89.06 176 ILE A O 1
ATOM 1414 N N . VAL A 1 177 ? -2.502 13.861 1.653 1.00 87.06 177 VAL A N 1
ATOM 1415 C CA . VAL A 1 177 ? -1.191 13.781 0.977 1.00 87.06 177 VAL A CA 1
ATOM 1416 C C . VAL A 1 177 ? -1.107 14.787 -0.180 1.00 87.06 177 VAL A C 1
ATOM 1418 O O . VAL A 1 177 ? -0.157 15.558 -0.287 1.00 87.06 177 VAL A O 1
ATOM 1421 N N . GLU A 1 178 ? -2.129 14.848 -1.035 1.00 88.50 178 GLU A N 1
ATOM 1422 C CA . GLU A 1 178 ? -2.201 15.817 -2.135 1.00 88.50 178 GLU A CA 1
ATOM 1423 C C . GLU A 1 178 ? -2.256 17.269 -1.648 1.00 88.50 178 GLU A C 1
ATOM 1425 O O . GLU A 1 178 ? -1.656 18.155 -2.259 1.00 88.50 178 GLU A O 1
ATOM 1430 N N . LYS A 1 179 ? -2.971 17.532 -0.550 1.00 91.19 179 LYS A N 1
ATOM 1431 C CA . LYS A 1 179 ? -3.047 18.869 0.044 1.00 91.19 179 LYS A CA 1
ATOM 1432 C C . LYS A 1 179 ? -1.709 19.299 0.644 1.00 91.19 179 LYS A C 1
ATOM 1434 O O . LYS A 1 179 ? -1.325 20.447 0.448 1.00 91.19 179 LYS A O 1
ATOM 1439 N N . LEU A 1 180 ? -0.995 18.397 1.316 1.00 90.25 180 LEU A N 1
ATOM 1440 C CA . LEU A 1 180 ? 0.339 18.654 1.866 1.00 90.25 180 LEU A CA 1
ATOM 1441 C C . LEU A 1 180 ? 1.345 18.978 0.753 1.00 90.25 180 LEU A C 1
ATOM 1443 O O . LEU A 1 180 ? 2.020 20.003 0.840 1.00 90.25 180 LEU A O 1
ATOM 1447 N N . LYS A 1 181 ? 1.342 18.215 -0.350 1.00 87.88 181 LYS A N 1
ATOM 1448 C CA . LYS A 1 181 ? 2.142 18.519 -1.555 1.00 87.88 181 LYS A CA 1
ATOM 1449 C C . LYS A 1 181 ? 1.881 19.926 -2.087 1.00 87.88 181 LYS A C 1
ATOM 1451 O O . LYS A 1 181 ? 2.805 20.689 -2.327 1.00 87.88 181 LYS A O 1
ATOM 1456 N N . LYS A 1 182 ? 0.607 20.314 -2.225 1.00 92.19 182 LYS A N 1
ATOM 1457 C CA . LYS A 1 182 ? 0.226 21.665 -2.687 1.00 92.19 182 LYS A CA 1
ATOM 1458 C C . LYS A 1 182 ? 0.666 22.779 -1.735 1.00 92.19 182 LYS A C 1
ATOM 1460 O O . LYS A 1 182 ? 0.763 23.927 -2.153 1.00 92.19 182 LYS A O 1
ATOM 1465 N N . GLN A 1 183 ? 0.888 22.453 -0.4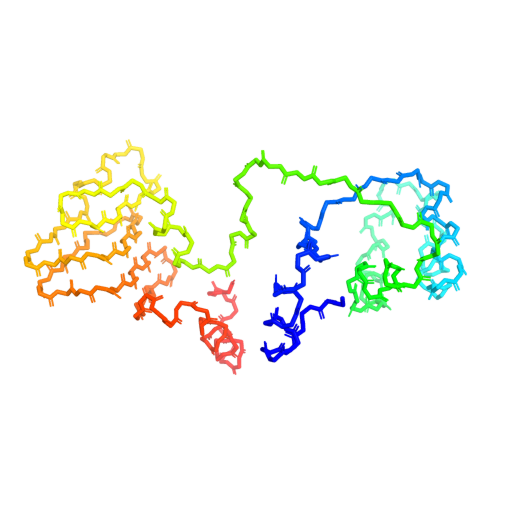66 1.00 92.25 183 GLN A N 1
ATOM 1466 C CA . GLN A 1 183 ? 1.368 23.380 0.555 1.00 92.25 183 GLN A CA 1
ATOM 1467 C C . GLN A 1 183 ? 2.897 23.350 0.717 1.00 92.25 183 GLN A C 1
ATOM 1469 O O . GLN A 1 183 ? 3.396 23.991 1.637 1.00 92.25 183 GLN A O 1
ATOM 1474 N N . ASN A 1 184 ? 3.630 22.632 -0.148 1.00 88.31 184 ASN A N 1
ATOM 1475 C CA . ASN A 1 184 ? 5.080 22.414 -0.050 1.00 88.31 184 ASN A CA 1
ATOM 1476 C C . ASN A 1 184 ? 5.503 21.860 1.320 1.00 88.31 184 ASN A C 1
ATOM 1478 O O . ASN A 1 184 ? 6.520 22.249 1.890 1.00 88.31 184 ASN A O 1
ATOM 1482 N N . LYS A 1 185 ? 4.671 20.977 1.876 1.00 85.69 185 LYS A N 1
ATOM 1483 C CA . LYS A 1 185 ? 4.888 20.288 3.150 1.00 85.69 185 LYS A CA 1
ATOM 1484 C C . LYS A 1 185 ? 5.431 18.883 2.899 1.00 85.69 185 LYS A C 1
ATOM 1486 O O . LYS A 1 185 ? 4.875 17.903 3.389 1.00 85.69 185 LYS A O 1
ATOM 1491 N N . ASP A 1 186 ? 6.480 18.795 2.087 1.00 78.88 186 ASP A N 1
ATOM 1492 C CA . ASP A 1 186 ? 6.983 17.520 1.571 1.00 78.88 186 ASP A CA 1
ATOM 1493 C C . ASP A 1 186 ? 7.652 16.652 2.642 1.00 78.88 186 ASP A C 1
ATOM 1495 O O . ASP A 1 186 ? 7.726 15.441 2.482 1.00 78.88 186 ASP A O 1
ATOM 1499 N N . GLN A 1 187 ? 8.068 17.246 3.763 1.00 77.81 187 GLN A N 1
ATOM 1500 C CA . GLN A 1 187 ? 8.637 16.520 4.900 1.00 77.81 187 GLN A CA 1
ATOM 1501 C C . GLN A 1 187 ? 7.629 15.645 5.674 1.00 77.81 187 GLN A C 1
ATOM 1503 O O . GLN A 1 187 ? 8.031 14.969 6.611 1.00 77.81 187 GLN A O 1
ATOM 1508 N N . TYR A 1 188 ? 6.337 15.684 5.323 1.00 73.25 188 TYR A N 1
ATOM 1509 C CA . TYR A 1 188 ? 5.257 14.928 5.981 1.00 73.25 188 TYR A CA 1
ATOM 1510 C C . TYR A 1 188 ? 4.585 13.902 5.045 1.00 73.25 188 TYR A C 1
ATOM 1512 O O . TYR A 1 188 ? 3.438 13.509 5.281 1.00 73.25 188 TYR A O 1
ATOM 1520 N N . LEU A 1 189 ? 5.237 13.557 3.930 1.00 59.03 189 LEU A N 1
ATOM 1521 C CA . LEU A 1 189 ? 4.734 12.664 2.877 1.00 59.03 189 LEU A CA 1
ATOM 1522 C C . LEU A 1 189 ? 5.498 11.345 2.852 1.00 59.03 189 LEU A C 1
ATOM 1524 O O . LEU A 1 189 ? 4.837 10.334 2.525 1.00 59.03 189 LEU A O 1
#

Sequence (189 aa):
TEKPNLPTAIGYISTGKYFWNANMYVWSAKSIIKAFKRYMPSMLNLTKDLPSLSFKKFHQALPKIYAQSDKISIDYAISEKADNLVLIPGDFGWNDVGYWKVVYDLGKKNNEENVIVSDSNESSIENTVTIDSKKNLIYTNNRLVALLDVNDMIVIDTDEILLITPKNKSQDIKKIVEKLKKQNKDQYL

Mean predicted aligned error: 7.91 Å

Radius of gyration: 22.54 Å; Cα contacts (8 Å, |Δi|>4): 203; chains: 1; bounding box: 51×43×57 Å

pLDDT: mean 90.03, std 8.72, range [53.66, 97.94]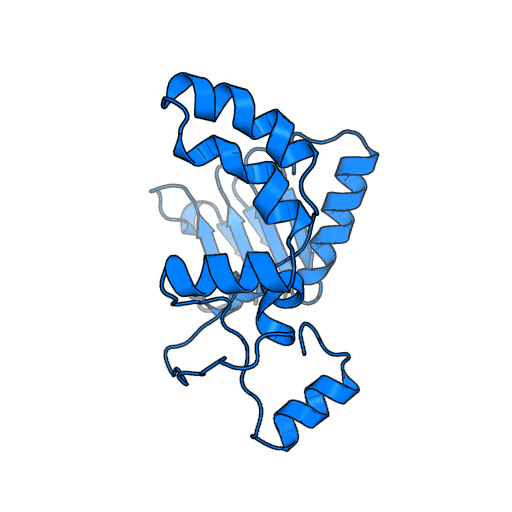

Nearest PDB structures (foldseek):
  2cu2-assembly1_A-2  TM=8.594E-01  e=4.038E-09  Thermus thermophilus HB8
  2x5s-assembly1_A  TM=7.949E-01  e=5.971E-09  Thermotoga maritima MSB8
  3opy-assembly1_H  TM=3.985E-01  e=6.919E+00  Komagataella pastoris DSMZ 70382

Solvent-accessible surface area (backbone atoms only — not comparable to full-atom values): 11706 Å² total; per-residue (Å²): 124,86,87,61,57,69,73,56,45,54,55,39,61,75,67,69,81,60,78,84,82,84,87,76,85,87,79,54,73,68,56,53,52,53,46,33,57,72,64,36,45,68,62,49,60,69,51,63,64,52,87,77,44,53,74,72,56,34,68,68,46,45,63,64,46,57,73,69,48,81,94,68,54,62,52,78,56,40,58,79,72,51,93,80,78,82,86,80,92,81,92,78,87,86,76,83,83,76,37,63,48,51,56,41,73,74,38,71,60,52,97,52,48,29,18,71,44,46,80,47,96,56,69,50,63,79,42,49,46,71,41,85,38,31,48,26,30,38,36,33,55,90,55,76,46,77,40,70,68,45,62,42,32,33,37,40,39,53,99,83,48,78,46,76,46,50,41,92,50,37,77,55,50,59,60,54,54,53,50,32,54,77,66,72,42,63,92,75,112

Foldseek 3Di:
DPPDDPVVVVVQVVVVPDDDDLVDDDDDPVVVLVQCVVQPVVLCVLCVCLVVDDPVVNVVCVVVSVVVDDPDDCCVRGVVPDPDDDDDDDDDPDDPPQFCLVVLVPADADPQSEGFAEPDPPDSVVLEAEACEHNEYHYDYPHRHYYYVHYQWYWHDDPLDTDIDHSVCRNVCVVVVVVCVVVVVVVND

Secondary structure (DSSP, 8-state):
--S--HHHHHHHHHHT------S-----HHHHHHHHHHH-HHHHHHTTTGGGS-HHHHHHHHHHHHHHS----HHHHTGGG-SS-------S------SHHHHHHHSPB-TTS-EEEESSSS-TTTTEEEES--S-EEEESSSPEEEES--SEEEEE-SS-EEEEEGGGGGGHHHHHHHHHHTT-GGG-